Protein 8OKS (pdb70)

Organism: Bdellovibrio bacteriovorus (strain ATCC 15356 / DSM 50701 / NCIMB 9529 / HD100) (NCBI:txid264462)

Radius of gyration: 18.45 Å; Cα contacts (8 Å, |Δi|>4): 871; chains: 3; bounding box: 45×47×46 Å

Sequence (331 aa):
SAPCDSGWTLINKGDPFCAKQQSVTGTNFATSMTQCLNNGGKLCDLQEAVGMCQTGFIPSNTTLWISQLADNSSAHVINCTSGSWSAGFYGFGVTVDGSNPILPYCCKGRRSAPCDSGWTLINKGDPFCAKQQSVTGTNFATSMTQCLNNGGKLCDLQEAVGMCQTGFIPSNTTLWISQLADNSSAHVINCTSGSWSAGFYGFGVTVDGSNPILPYCCKGRRPCDSGWTLINKGDPFCAKQQSVTGTNFATSMTQCLNNGGKLCDLQEAVGMCQTGFIPSNTTLWISQLADNSSAHVINCTSGSWSAGFYGFGVTVDGSNPILPYCCKGRR

Secondary structure (DSSP, 8-state):
---TT-EEE-SSS-EEEEE--SS---HHHHHHHHHHTT-EE--HHHHHHHHHHT-SPSSEEEEEEEESSSSEEEEEEEETTEEEEEEEETT--EETTEEEE-EEEE---/--SS-TT-EEE-SSS-EEEEE--SS---HHHHHHHHHHTT-EE--HHHHHHHHHTTSSPSSEEEEEEEESSSSEEEEEEEETTEEEEEEEETT--EETTEEEE-EEEE---/--SS-TT-EEE-SSS-EEEEE--SS---HHHHHHHHHHTT-EE--HHHHHHHHHHTSS-SSEEEEEEEESSSSEEEEEEEETTEEEEEEEETT--EETTEEEE-EEEEE--

Nearest PDB structures (foldseek):
  8oks-assembly1_A  TM=1.004E+00  e=4.547E-21  Bdellovibrio bacteriovorus HD100
  8q4e-assembly1_A  TM=6.659E-01  e=1.483E-02  Legionella pneumophila 130b
  1z3k-assembly1_A  TM=4.496E-01  e=5.729E-01  Homo sapiens
  6p70-assembly1_D  TM=3.429E-01  e=7.394E+00  Thermus thermophilus
  8oks-assembly1_A  TM=1.005E+00  e=1.358E-21  Bdellovibrio bacteriovorus HD100

Foldseek 3Di:
DFFDDVQWDFQPFDQTWTKHFQDDFFDFQVVLQVSQVVVPFGFAADRVVLSCLQSCVDPAQAKEFHDAAPDPFKGKIWTRHDSDIDIDIDGRGDQADPPHGHTRMTIGGTD/DAFDDPQWDWQPFDQIWTKHFQDPFFDFQVVLQVSLVVVVFGFAADRRVLSCLQRCVAPAFAKEFHDAAPDPFKGKIWTHHPSDIDIDMDGRRDQADVPHGHTRMTIDGTD/DDDPQWDFQPDDQIWTKHQQDPFQDFQVVLQVSLVVVVFGFAADVVVLSCLQRCVDPAQEKEFHDAAPDPFKGKIWTRHPSDIDIDMDGRGDQADVPYGHTRMTIGGDD

Solvent-accessible surface area: 12845 Å² total; per-residue (Å²): 137,75,60,19,89,121,56,27,61,67,4,111,47,3,34,32,13,2,0,53,69,33,29,128,86,16,15,45,0,45,58,0,3,54,57,0,8,91,77,21,0,65,1,0,40,7,4,28,1,0,0,0,7,62,60,52,62,3,78,69,89,11,1,0,0,0,24,19,2,36,62,42,70,13,0,3,3,0,28,2,57,90,47,75,42,62,16,18,109,63,27,46,67,49,54,70,30,72,114,24,55,0,19,0,4,0,2,37,52,116,228,168,66,55,13,51,119,65,26,59,55,2,98,40,6,45,36,15,1,0,39,70,43,31,120,90,20,18,42,0,39,52,0,0,44,63,0,7,91,59,24,0,55,2,0,40,8,2,27,0,0,0,0,6,63,64,50,66,3,81,68,87,7,1,0,0,0,26,19,1,36,59,44,75,12,0,4,4,0,32,2,56,101,46,68,50,63,19,19,98,67,25,45,63,52,49,77,28,66,120,28,57,0,20,0,5,0,2,39,46,115,194,88,21,59,119,60,29,58,58,3,102,37,5,39,42,15,0,0,42,69,54,22,121,91,21,14,43,0,39,53,0,1,43,57,0,6,91,59,23,0,55,0,0,42,6,4,20,0,1,0,0,4,58,61,56,59,4,76,74,81,14,0,0,0,0,24,19,2,36,59,47,75,14,0,3,4,0,36,2,53,98,36,75,40,63,16,16,100,65,30,45,59,50,51,76,29,62,103,13,59,0,20,0,2,0,1,38,38,132,183

B-factor: mean 23.76, std 5.83, range [14.99, 72.55]

Structure (mmCIF, N/CA/C/O backbone):
data_8OKS
#
_entry.id   8OKS
#
_cell.length_a   51.084
_cell.length_b   69.329
_cell.length_c   87.427
_cell.angle_alpha   90.00
_cell.angle_beta   90.00
_cell.angle_gamma   90.00
#
_symmetry.space_group_name_H-M   'P 21 21 21'
#
loop_
_entity.id
_entity.type
_entity.pdbx_description
1 polymer 'Peptidase S74 domain-containing protein'
2 water water
#
loop_
_atom_site.group_PDB
_atom_site.id
_atom_site.type_symbol
_atom_site.label_atom_id
_atom_site.label_alt_id
_atom_site.label_comp_id
_atom_site.label_asym_id
_atom_site.label_entity_id
_atom_site.label_seq_id
_atom_site.pdbx_PDB_ins_code
_atom_site.Cartn_x
_atom_site.Cartn_y
_atom_site.Cartn_z
_atom_site.occupancy
_atom_site.B_iso_or_equiv
_atom_site.auth_seq_id
_atom_site.auth_comp_id
_atom_site.auth_asym_id
_atom_site.auth_atom_id
_atom_site.pdbx_PDB_model_num
ATOM 1 N N . SER A 1 8 ? 11.474 33.206 -2.269 1.00 58.02 517 SER B N 1
ATOM 2 C CA . SER A 1 8 ? 12.874 32.948 -1.955 1.00 57.88 517 SER B CA 1
ATOM 3 C C . SER A 1 8 ? 13.196 31.464 -2.091 1.00 53.08 517 SER B C 1
ATOM 4 O O . SER A 1 8 ? 12.328 30.658 -2.431 1.00 49.38 517 SER B O 1
ATOM 7 N N . ALA A 1 9 ? 14.450 31.108 -1.825 1.00 48.65 518 ALA B N 1
ATOM 8 C CA . ALA A 1 9 ? 14.832 29.706 -1.916 1.00 39.11 518 ALA B CA 1
ATOM 9 C C . ALA A 1 9 ? 14.566 28.996 -0.592 1.00 37.73 518 ALA B C 1
ATOM 10 O O . ALA A 1 9 ? 14.890 29.528 0.474 1.00 39.79 518 ALA B O 1
ATOM 12 N N . PRO A 1 10 ? 13.979 27.797 -0.638 1.00 35.46 519 PRO B N 1
ATOM 13 C CA . PRO A 1 10 ? 13.700 27.080 0.615 1.00 33.03 519 PRO B CA 1
ATOM 14 C C . PRO A 1 10 ? 14.953 26.603 1.327 1.00 31.99 519 PRO B C 1
ATOM 15 O O . PRO A 1 10 ? 14.955 26.521 2.561 1.00 29.93 519 PRO B O 1
ATOM 19 N N . CYS A 1 11 ? 16.017 26.287 0.594 1.00 30.83 520 CYS B N 1
ATOM 20 C CA . CYS A 1 11 ? 17.252 25.794 1.180 1.00 25.74 520 CYS B CA 1
ATOM 21 C C . CYS A 1 11 ? 18.416 26.697 0.801 1.00 26.12 520 CYS B C 1
ATOM 22 O O . CYS A 1 11 ? 18.337 27.492 -0.139 1.00 26.36 520 CYS B O 1
ATOM 25 N N . ASP A 1 12 ? 19.502 26.564 1.553 1.00 27.90 521 ASP B N 1
ATOM 26 C CA . ASP A 1 12 ? 20.727 27.270 1.231 1.00 27.37 521 ASP B CA 1
ATOM 27 C C . ASP A 1 12 ? 21.455 26.565 0.090 1.00 25.27 521 ASP B C 1
ATOM 28 O O . ASP A 1 12 ? 21.147 25.424 -0.268 1.00 24.79 521 ASP B O 1
ATOM 33 N N . SER A 1 13 ? 22.422 27.271 -0.491 1.00 25.09 522 SER B N 1
ATOM 34 C CA . SER A 1 13 ? 23.248 26.705 -1.550 1.00 25.17 522 SER B CA 1
ATOM 35 C C . SER A 1 13 ? 23.891 25.408 -1.083 1.00 25.32 522 SER B C 1
ATOM 36 O O . SER A 1 13 ? 24.594 25.381 -0.068 1.00 25.96 522 SER B O 1
ATOM 39 N N . GLY A 1 14 ? 23.633 24.327 -1.819 1.00 25.75 523 GLY B N 1
ATOM 40 C CA . GLY A 1 14 ? 24.134 23.015 -1.492 1.00 25.22 523 GLY B CA 1
ATOM 41 C C . GLY A 1 14 ? 23.106 22.095 -0.862 1.00 25.01 523 GLY B C 1
ATOM 42 O O . GLY A 1 14 ? 23.232 20.871 -0.978 1.00 22.52 523 GLY B O 1
ATOM 43 N N . TRP A 1 15 ? 22.096 22.653 -0.202 1.00 24.91 524 TRP B N 1
ATOM 44 C CA . TRP A 1 15 ? 21.072 21.856 0.455 1.00 21.13 524 TRP B CA 1
ATOM 45 C C . TRP A 1 15 ? 19.879 21.652 -0.471 1.00 21.54 524 TRP B C 1
ATOM 46 O O . TRP A 1 15 ? 19.524 22.526 -1.266 1.00 22.75 524 TRP B O 1
ATOM 57 N N . THR A 1 16 ? 19.264 20.480 -0.358 1.00 20.44 525 THR B N 1
ATOM 58 C CA . THR A 1 16 ? 18.142 20.081 -1.193 1.00 19.73 525 THR B CA 1
ATOM 59 C C . THR A 1 16 ? 16.875 20.009 -0.352 1.00 21.09 525 THR B C 1
ATOM 60 O O . THR A 1 16 ? 16.899 19.516 0.781 1.00 21.09 525 THR B O 1
ATOM 64 N N . LEU A 1 17 ? 15.777 20.521 -0.906 1.00 22.26 526 LEU B N 1
ATOM 65 C CA . LEU A 1 17 ? 14.478 20.396 -0.259 1.00 21.76 526 LEU B CA 1
ATOM 66 C C . LEU A 1 17 ? 13.968 18.970 -0.415 1.00 21.21 526 LEU B C 1
ATOM 67 O O . LEU A 1 17 ? 13.814 18.473 -1.535 1.00 22.52 526 LEU B O 1
ATOM 72 N N . ILE A 1 18 ? 13.684 18.337 0.723 1.00 21.97 527 ILE B N 1
ATOM 73 C CA . ILE A 1 18 ? 13.126 16.954 0.707 1.00 24.22 527 ILE B CA 1
ATOM 74 C C . ILE A 1 18 ? 11.610 17.066 0.879 1.00 24.24 527 ILE B C 1
ATOM 75 O O . ILE A 1 18 ? 11.182 17.622 1.902 1.00 24.93 527 ILE B O 1
ATOM 80 N N . ASN A 1 19 ? 10.840 16.564 -0.088 1.00 26.46 528 ASN B N 1
ATOM 81 C CA . ASN A 1 19 ? 9.357 16.663 -0.033 1.00 25.24 528 ASN B CA 1
ATOM 82 C C . ASN A 1 19 ? 8.784 15.404 0.626 1.00 26.14 528 ASN B C 1
ATOM 83 O O . ASN A 1 19 ? 8.004 14.701 -0.039 1.00 26.76 528 ASN B O 1
ATOM 88 N N . LYS A 1 20 ? 9.172 15.130 1.874 1.00 24.37 529 LYS B N 1
ATOM 89 C CA . LYS A 1 20 ? 8.643 13.999 2.618 1.00 24.73 529 LYS B CA 1
ATOM 90 C C . LYS A 1 20 ? 8.470 14.437 4.062 1.00 23.49 529 LYS B C 1
ATOM 91 O O . LYS A 1 20 ? 9.350 15.094 4.625 1.00 25.37 529 LYS B O 1
ATOM 97 N N . GLY A 1 21 ? 7.334 14.076 4.651 1.00 23.69 530 GLY B N 1
ATOM 98 C CA . GLY A 1 21 ? 7.019 14.582 5.973 1.00 23.43 530 GLY B CA 1
ATOM 99 C C . GLY A 1 21 ? 6.910 16.091 5.954 1.00 22.54 530 GLY B C 1
ATOM 100 O O . GLY A 1 21 ? 6.424 16.691 4.990 1.00 23.86 530 GLY B O 1
ATOM 101 N N . ASP A 1 22 ? 7.361 16.718 7.030 1.00 23.61 531 ASP B N 1
ATOM 102 C CA . ASP A 1 22 ? 7.503 18.167 7.046 1.00 24.80 531 ASP B CA 1
ATOM 103 C C . ASP A 1 22 ? 8.692 18.536 6.168 1.00 24.19 531 ASP B C 1
ATOM 104 O O . ASP A 1 22 ? 9.837 18.310 6.582 1.00 26.26 531 ASP B O 1
ATOM 109 N N . PRO A 1 23 ? 8.480 19.089 4.970 1.00 24.53 532 PRO B N 1
ATOM 110 C CA . PRO A 1 23 ? 9.583 19.238 4.007 1.00 26.06 532 PRO B CA 1
ATOM 111 C C . PRO A 1 23 ? 10.754 20.008 4.598 1.00 25.23 532 PRO B C 1
ATOM 112 O O . PRO A 1 23 ? 10.579 21.047 5.238 1.00 24.51 532 PRO B O 1
ATOM 116 N N . PHE A 1 24 ? 11.960 19.486 4.375 1.00 24.81 533 PHE B N 1
ATOM 117 C CA . PHE A 1 24 ? 13.123 19.955 5.125 1.00 22.37 533 PHE B CA 1
ATOM 118 C C . PHE A 1 24 ? 14.355 19.951 4.233 1.00 22.08 533 PHE B C 1
ATOM 119 O O . PHE A 1 24 ? 14.410 19.238 3.236 1.00 23.33 533 PHE B O 1
ATOM 127 N N . CYS A 1 25 ? 15.363 20.738 4.600 1.00 23.84 534 CYS B N 1
ATOM 128 C CA . CYS A 1 25 ? 16.567 20.828 3.786 1.00 20.83 534 CYS B CA 1
ATOM 129 C C . CYS A 1 25 ? 17.615 19.835 4.272 1.00 21.12 534 CYS B C 1
ATOM 130 O O . CYS A 1 25 ? 17.799 19.649 5.477 1.00 19.99 534 CYS B O 1
ATOM 133 N N . ALA A 1 26 ? 18.298 19.194 3.323 1.00 20.24 535 ALA B N 1
ATOM 134 C CA . ALA A 1 26 ? 19.247 18.136 3.643 1.00 20.28 535 ALA B CA 1
ATOM 135 C C . ALA A 1 26 ? 20.497 18.283 2.786 1.00 21.45 535 ALA B C 1
ATOM 136 O O . ALA A 1 26 ? 20.487 18.949 1.750 1.00 21.01 535 ALA B O 1
ATOM 138 N N . LYS A 1 27 ? 21.582 17.646 3.228 1.00 22.19 536 LYS B N 1
ATOM 139 C CA . LYS A 1 27 ? 22.842 17.725 2.494 1.00 21.48 536 LYS B CA 1
ATOM 140 C C . LYS A 1 27 ? 23.756 16.574 2.893 1.00 21.48 536 LYS B C 1
ATOM 141 O O . LYS A 1 27 ? 23.994 16.355 4.083 1.00 21.75 536 LYS B O 1
ATOM 147 N N . GLN A 1 28 ? 24.270 15.849 1.899 1.00 23.39 537 GLN B N 1
ATOM 148 C CA . GLN A 1 28 ? 25.317 14.865 2.151 1.00 22.14 537 GLN B CA 1
ATOM 149 C C . GLN A 1 28 ? 26.621 15.590 2.454 1.00 24.50 537 GLN B C 1
ATOM 150 O O . GLN A 1 28 ? 27.111 16.369 1.629 1.00 26.02 537 GLN B O 1
ATOM 156 N N . GLN A 1 29 ? 27.191 15.335 3.631 1.00 25.39 538 GLN B N 1
ATOM 157 C CA . GLN A 1 29 ? 28.348 16.100 4.074 1.00 25.38 538 GLN B CA 1
ATOM 158 C C . GLN A 1 29 ? 29.681 15.514 3.626 1.00 26.82 538 GLN B C 1
ATOM 159 O O . GLN A 1 29 ? 30.670 16.252 3.573 1.00 28.69 538 GLN B O 1
ATOM 165 N N . SER A 1 30 ? 29.743 14.222 3.305 1.00 24.96 539 SER B N 1
ATOM 166 C CA . SER A 1 30 ? 30.983 13.635 2.809 1.00 28.71 539 SER B CA 1
ATOM 167 C C . SER A 1 30 ? 30.674 12.314 2.119 1.00 26.30 539 SER B C 1
ATOM 168 O O . SER A 1 30 ? 29.649 11.678 2.380 1.00 24.73 539 SER B O 1
ATOM 171 N N . VAL A 1 31 ? 31.594 11.903 1.241 1.00 22.30 540 VAL B N 1
ATOM 172 C CA . VAL A 1 31 ? 31.421 10.707 0.424 1.00 23.31 540 VAL B CA 1
ATOM 173 C C . VAL A 1 31 ? 32.141 9.495 0.993 1.00 23.64 540 VAL B C 1
ATOM 174 O O . VAL A 1 31 ? 31.995 8.389 0.453 1.00 24.88 540 VAL B O 1
ATOM 178 N N . THR A 1 32 ? 32.921 9.664 2.056 1.00 23.73 541 THR B N 1
ATOM 179 C CA . THR A 1 32 ? 33.653 8.569 2.668 1.00 24.59 541 THR B CA 1
ATOM 180 C C . THR A 1 32 ? 33.149 8.340 4.087 1.00 24.53 541 THR B C 1
ATOM 181 O O . THR A 1 32 ? 32.556 9.225 4.710 1.00 23.23 541 THR B O 1
ATOM 185 N N . GLY A 1 33 ? 33.390 7.130 4.586 1.00 25.83 542 GLY B N 1
ATOM 186 C CA . GLY A 1 33 ? 32.959 6.750 5.915 1.00 23.07 542 GLY B CA 1
ATOM 187 C C . GLY A 1 33 ? 33.464 7.677 7.000 1.00 22.63 542 GLY B C 1
ATOM 188 O O . GLY A 1 33 ? 34.670 7.905 7.128 1.00 24.46 542 GLY B O 1
ATOM 189 N N . THR A 1 34 ? 32.540 8.226 7.781 1.00 23.10 543 THR B N 1
ATOM 190 C CA . THR A 1 34 ? 32.862 9.142 8.864 1.00 24.31 543 THR B CA 1
ATOM 191 C C . THR A 1 34 ? 32.214 8.643 10.144 1.00 23.95 543 THR B C 1
ATOM 192 O O . THR A 1 34 ? 31.067 8.186 10.129 1.00 23.75 543 THR B O 1
ATOM 196 N N . ASN A 1 35 ? 32.946 8.730 11.251 1.00 24.41 544 ASN B N 1
ATOM 197 C CA . ASN A 1 35 ? 32.410 8.248 12.513 1.00 22.55 544 ASN B CA 1
ATOM 198 C C . ASN A 1 35 ? 31.342 9.215 13.031 1.00 24.54 544 ASN B C 1
ATOM 199 O O . ASN A 1 35 ? 31.092 10.280 12.459 1.00 22.69 544 ASN B O 1
ATOM 204 N N . PHE A 1 36 ? 30.709 8.830 14.141 1.00 22.53 545 PHE B N 1
ATOM 205 C CA . PHE A 1 36 ? 29.555 9.569 14.646 1.00 23.65 545 PHE B CA 1
ATOM 206 C C . PHE A 1 36 ? 29.941 10.976 15.093 1.00 25.02 545 PHE B C 1
ATOM 207 O O . PHE A 1 36 ? 29.273 11.956 14.739 1.00 25.99 545 PHE B O 1
ATOM 215 N N . ALA A 1 37 ? 31.020 11.096 15.871 1.00 24.59 546 ALA B N 1
ATOM 216 C CA . ALA A 1 37 ? 31.385 12.392 16.437 1.00 22.92 546 ALA B CA 1
ATOM 217 C C . ALA A 1 37 ? 31.836 13.368 15.357 1.00 23.22 546 ALA B C 1
ATOM 218 O O . ALA A 1 37 ? 31.435 14.538 15.366 1.00 22.79 546 ALA B O 1
ATOM 220 N N . THR A 1 38 ? 32.670 12.911 14.419 1.00 22.32 547 THR B N 1
ATOM 221 C CA . THR A 1 38 ? 33.099 13.783 13.329 1.00 24.59 547 THR B CA 1
ATOM 222 C C . THR A 1 38 ? 31.927 14.156 12.428 1.00 24.61 547 THR B C 1
ATOM 223 O O . THR A 1 38 ? 31.857 15.284 11.928 1.00 23.73 547 THR B O 1
ATOM 227 N N . SER A 1 39 ? 30.990 13.228 12.219 1.00 25.88 548 SER B N 1
ATOM 228 C CA . SER A 1 39 ? 29.793 13.544 11.445 1.00 24.86 548 SER B CA 1
ATOM 229 C C . SER A 1 39 ? 29.005 14.664 12.114 1.00 21.54 548 SER B C 1
ATOM 230 O O . SER A 1 39 ? 28.636 15.661 11.472 1.00 21.64 548 SER B O 1
ATOM 233 N N . MET A 1 40 ? 28.746 14.511 13.419 1.00 20.20 549 MET B N 1
ATOM 234 C CA . MET A 1 40 ? 28.006 15.524 14.162 1.00 21.47 549 MET B CA 1
ATOM 235 C C . MET A 1 40 ? 28.732 16.862 14.150 1.00 23.36 549 MET B C 1
ATOM 236 O O . MET A 1 40 ? 28.101 17.915 14.010 1.00 22.59 549 MET B O 1
ATOM 241 N N . THR A 1 41 ? 30.060 16.843 14.287 1.00 23.67 550 THR B N 1
ATOM 242 C CA . THR A 1 41 ? 30.820 18.089 14.307 1.00 21.81 550 THR B CA 1
ATOM 243 C C . THR A 1 41 ? 30.793 18.780 12.948 1.00 25.10 550 THR B C 1
ATOM 244 O O . THR A 1 41 ? 30.654 20.006 12.875 1.00 25.94 550 THR B O 1
ATOM 248 N N . GLN A 1 42 ? 30.916 18.013 11.861 1.00 22.09 551 GLN B N 1
ATOM 249 C CA . GLN A 1 42 ? 30.822 18.599 10.526 1.00 22.64 551 GLN B CA 1
ATOM 250 C C . GLN A 1 42 ? 29.465 19.256 10.320 1.00 23.79 551 GLN B C 1
ATOM 251 O O . GLN A 1 42 ? 29.374 20.412 9.879 1.00 25.21 551 GLN B O 1
ATOM 257 N N . CYS A 1 43 ? 28.395 18.532 10.659 1.00 22.91 552 CYS B N 1
ATOM 258 C CA . CYS A 1 43 ? 27.052 19.081 10.510 1.00 23.16 552 CYS B CA 1
ATOM 259 C C . CYS A 1 43 ? 26.878 20.348 11.340 1.00 24.09 552 CYS B C 1
ATOM 260 O O . CYS A 1 43 ? 26.380 21.364 10.844 1.00 24.86 552 CYS B O 1
ATOM 263 N N . LEU A 1 44 ? 27.284 20.303 12.612 1.00 22.91 553 LEU B N 1
ATOM 264 C CA . LEU A 1 44 ? 27.147 21.457 13.492 1.00 26.01 553 LEU B CA 1
ATOM 265 C C . LEU A 1 44 ? 27.947 22.646 12.979 1.00 27.98 553 LEU B C 1
ATOM 266 O O . LEU A 1 44 ? 27.519 23.795 13.126 1.00 27.80 553 LEU B O 1
ATOM 271 N N . ASN A 1 45 ? 29.112 22.396 12.381 1.00 27.37 554 ASN B N 1
ATOM 272 C CA . ASN A 1 45 ? 29.941 23.481 11.873 1.00 28.30 554 ASN B CA 1
ATOM 273 C C . ASN A 1 45 ? 29.507 23.972 10.501 1.00 28.36 554 ASN B C 1
ATOM 274 O O . ASN A 1 45 ? 30.046 24.979 10.028 1.00 32.92 554 ASN B O 1
ATOM 279 N N . ASN A 1 46 ? 28.570 23.285 9.845 1.00 28.64 555 ASN B N 1
ATOM 280 C CA . ASN A 1 46 ? 28.055 23.744 8.559 1.00 27.20 555 ASN B CA 1
ATOM 281 C C . ASN A 1 46 ? 26.563 24.075 8.614 1.00 25.58 555 ASN B C 1
ATOM 282 O O . ASN A 1 46 ? 25.853 23.944 7.615 1.00 24.47 555 ASN B O 1
ATOM 287 N N . GLY A 1 47 ? 26.080 24.518 9.773 1.00 27.76 556 GLY B N 1
ATOM 288 C CA . GLY A 1 47 ? 24.738 25.061 9.874 1.00 24.57 556 GLY B CA 1
ATOM 289 C C . GLY A 1 47 ? 23.621 24.051 9.990 1.00 26.38 556 GLY B C 1
ATOM 290 O O . GLY A 1 47 ? 22.478 24.369 9.648 1.00 28.22 556 GLY B O 1
ATOM 291 N N . GLY A 1 48 ? 23.907 22.845 10.468 1.00 25.93 557 GLY B N 1
ATOM 292 C CA . GLY A 1 48 ? 22.873 21.839 10.599 1.00 23.80 557 GLY B CA 1
ATOM 293 C C . GLY A 1 48 ? 23.184 20.783 11.637 1.00 23.16 557 GLY B C 1
ATOM 294 O O . GLY A 1 48 ? 24.130 20.920 12.416 1.00 23.57 557 GLY B O 1
ATOM 295 N N . LYS A 1 49 ? 22.390 19.718 11.658 1.00 24.15 558 LYS B N 1
ATOM 296 C CA . LYS A 1 49 ? 22.589 18.625 12.594 1.00 21.42 558 LYS B CA 1
ATOM 297 C C . LYS A 1 49 ? 22.371 17.313 11.861 1.00 18.25 558 LYS B C 1
ATOM 298 O O . LYS A 1 49 ? 21.792 17.278 10.772 1.00 21.27 558 LYS B O 1
ATOM 304 N N . LEU A 1 50 ? 22.856 16.230 12.466 1.00 20.55 559 LEU B N 1
ATOM 305 C CA . LEU A 1 50 ? 22.628 14.904 11.911 1.00 19.10 559 LEU B CA 1
ATOM 306 C C . LEU A 1 50 ? 21.134 14.651 11.780 1.00 20.75 559 LEU B C 1
ATOM 307 O O . LEU A 1 50 ? 20.364 14.922 12.706 1.00 22.67 559 LEU B O 1
ATOM 312 N N . CYS A 1 51 ? 20.724 14.150 10.619 1.00 19.78 560 CYS B N 1
ATOM 313 C CA . CYS A 1 51 ? 19.313 13.883 10.392 1.00 19.85 560 CYS B CA 1
ATOM 314 C C . CYS A 1 51 ? 18.805 12.842 11.384 1.00 19.19 560 CYS B C 1
ATOM 315 O O . CYS A 1 51 ? 19.567 12.038 11.928 1.00 18.48 560 CYS B O 1
ATOM 318 N N . ASP A 1 52 ? 17.503 12.878 11.638 1.00 19.31 561 ASP B N 1
ATOM 319 C CA . ASP A 1 52 ? 16.889 11.920 12.539 1.00 19.40 561 ASP B CA 1
ATOM 320 C C . ASP A 1 52 ? 16.332 10.743 11.741 1.00 18.85 561 ASP B C 1
ATOM 321 O O . ASP A 1 52 ? 16.521 10.634 10.527 1.00 21.29 561 ASP B O 1
ATOM 326 N N . LEU A 1 53 ? 15.628 9.853 12.444 1.00 17.13 562 LEU B N 1
ATOM 327 C CA . LEU A 1 53 ? 15.138 8.625 11.827 1.00 16.95 562 LEU B CA 1
ATOM 328 C C . LEU A 1 53 ? 14.176 8.922 10.682 1.00 16.83 562 LEU B C 1
ATOM 329 O O . LEU A 1 53 ? 14.355 8.433 9.559 1.00 17.67 562 LEU B O 1
ATOM 334 N N . GLN A 1 54 ? 13.150 9.732 10.949 1.00 15.38 563 GLN B N 1
ATOM 335 C CA . GLN A 1 54 ? 12.135 9.990 9.934 1.00 18.15 563 GLN B CA 1
ATOM 336 C C . GLN A 1 54 ? 12.683 10.821 8.781 1.00 17.95 563 GLN B C 1
ATOM 337 O O . GLN A 1 54 ? 12.240 10.655 7.640 1.00 15.43 563 GLN B O 1
ATOM 343 N N . GLU A 1 55 ? 13.652 11.699 9.045 1.00 16.87 564 GLU B N 1
ATOM 344 C CA . GLU A 1 55 ? 14.271 12.439 7.950 1.00 18.56 564 GLU B CA 1
ATOM 345 C C . GLU A 1 55 ? 15.037 11.503 7.022 1.00 19.48 564 GLU B C 1
ATOM 346 O O . GLU A 1 55 ? 14.962 11.643 5.795 1.00 19.38 564 GLU B O 1
ATOM 352 N N . ALA A 1 56 ? 15.753 10.523 7.584 1.00 16.11 565 ALA B N 1
ATOM 353 C CA . ALA A 1 56 ? 16.434 9.534 6.754 1.00 17.52 565 ALA B CA 1
ATOM 354 C C . ALA A 1 56 ? 15.438 8.683 5.975 1.00 18.95 565 ALA B C 1
ATOM 355 O O . ALA A 1 56 ? 15.644 8.405 4.785 1.00 21.09 565 ALA B O 1
ATOM 357 N N . VAL A 1 57 ? 14.353 8.261 6.630 1.00 17.91 566 VAL B N 1
ATOM 358 C CA . VAL A 1 57 ? 13.338 7.460 5.951 1.00 18.07 566 VAL B CA 1
ATOM 359 C C . VAL A 1 57 ? 12.734 8.238 4.787 1.00 19.11 566 VAL B C 1
ATOM 360 O O . VAL A 1 57 ? 12.532 7.695 3.693 1.00 18.59 566 VAL B O 1
ATOM 364 N N . GLY A 1 58 ? 12.453 9.526 4.998 1.00 18.11 567 GLY B N 1
ATOM 365 C CA . GLY A 1 58 ? 11.925 10.344 3.919 1.00 19.82 567 GLY B CA 1
ATOM 366 C C . GLY A 1 58 ? 12.917 10.526 2.788 1.00 20.27 567 GLY B C 1
ATOM 367 O O . GLY A 1 58 ? 12.569 10.390 1.612 1.00 18.52 567 GLY B O 1
ATOM 368 N N . MET A 1 59 ? 14.175 10.828 3.129 1.00 18.20 568 MET B N 1
ATOM 369 C CA . MET A 1 59 ? 15.207 10.991 2.107 1.00 20.74 568 MET B CA 1
ATOM 370 C C . MET A 1 59 ? 15.387 9.726 1.278 1.00 21.73 568 MET B C 1
ATOM 371 O O . MET A 1 59 ? 15.733 9.806 0.093 1.00 25.18 568 MET B O 1
ATOM 376 N N . CYS A 1 60 ? 15.182 8.553 1.890 1.00 19.92 569 CYS B N 1
ATOM 377 C CA . CYS A 1 60 ? 15.248 7.300 1.141 1.00 21.15 569 CYS B CA 1
ATOM 378 C C . CYS A 1 60 ? 14.014 7.110 0.265 1.00 20.36 569 CYS B C 1
ATOM 379 O O . CYS A 1 60 ? 14.115 6.649 -0.880 1.00 21.45 569 CYS B O 1
ATOM 382 N N . GLN A 1 61 ? 12.834 7.433 0.799 1.00 21.14 570 GLN B N 1
ATOM 383 C CA . GLN A 1 61 ? 11.600 7.207 0.054 1.00 22.21 570 GLN B CA 1
ATOM 384 C C . GLN A 1 61 ? 11.468 8.161 -1.124 1.00 21.77 570 GLN B C 1
ATOM 385 O O . GLN A 1 61 ? 10.850 7.808 -2.134 1.00 22.88 570 GLN B O 1
ATOM 391 N N . THR A 1 62 ? 12.039 9.362 -1.022 1.00 22.28 571 THR B N 1
ATOM 392 C CA . THR A 1 62 ? 12.022 10.304 -2.134 1.00 21.44 571 THR B CA 1
ATOM 393 C C . THR A 1 62 ? 13.114 10.030 -3.157 1.00 22.34 571 THR B C 1
ATOM 394 O O . THR A 1 62 ? 13.103 10.647 -4.227 1.00 21.17 571 THR B O 1
ATOM 398 N N . GLY A 1 63 ? 14.049 9.132 -2.860 1.00 23.36 572 GLY B N 1
ATOM 399 C CA . GLY A 1 63 ? 15.155 8.863 -3.750 1.00 20.06 572 GLY B CA 1
ATOM 400 C C . GLY A 1 63 ? 16.362 9.753 -3.557 1.00 23.77 572 GLY B C 1
ATOM 401 O O . GLY A 1 63 ? 17.355 9.582 -4.277 1.00 28.41 572 GLY B O 1
ATOM 402 N N . PHE A 1 64 ? 16.308 10.705 -2.622 1.00 22.90 573 PHE B N 1
ATOM 403 C CA . PHE A 1 64 ? 17.479 11.524 -2.328 1.00 22.64 573 PHE B CA 1
ATOM 404 C C . PHE A 1 64 ? 18.650 10.652 -1.896 1.00 24.27 573 PHE B C 1
ATOM 405 O O . PHE A 1 64 ? 19.760 10.768 -2.429 1.00 26.86 573 PHE B O 1
ATOM 413 N N . ILE A 1 65 ? 18.417 9.768 -0.932 1.00 22.87 574 ILE B N 1
ATOM 414 C CA . ILE A 1 65 ? 19.388 8.742 -0.570 1.00 24.22 574 ILE B CA 1
ATOM 415 C C . ILE A 1 65 ? 19.406 7.704 -1.684 1.00 25.72 574 ILE B C 1
ATOM 416 O O . ILE A 1 65 ? 18.352 7.144 -2.019 1.00 24.59 574 ILE B O 1
ATOM 421 N N . PRO A 1 66 ? 20.555 7.417 -2.288 1.00 27.98 575 PRO B N 1
ATOM 422 C CA . PRO A 1 66 ? 20.614 6.330 -3.269 1.00 29.01 575 PRO B CA 1
ATOM 423 C C . PRO A 1 66 ? 20.394 4.986 -2.593 1.00 28.43 575 PRO B C 1
ATOM 424 O O . PRO A 1 66 ? 20.553 4.834 -1.380 1.00 28.32 575 PRO B O 1
ATOM 428 N N . SER A 1 67 ? 20.011 4.002 -3.401 1.00 27.17 576 SER B N 1
ATOM 429 C CA . SER A 1 67 ? 19.792 2.665 -2.872 1.00 29.27 576 SER B CA 1
ATOM 430 C C . SER A 1 67 ? 21.108 2.068 -2.386 1.00 29.52 576 SER B C 1
ATOM 431 O O . SER A 1 67 ? 22.177 2.324 -2.947 1.00 27.50 576 SER B O 1
ATOM 434 N N . ASN A 1 68 ? 21.015 1.270 -1.320 1.00 28.98 577 ASN B N 1
ATOM 435 C CA . ASN A 1 68 ? 22.173 0.662 -0.663 1.00 28.99 577 ASN B CA 1
ATOM 436 C C . ASN A 1 68 ? 23.106 1.737 -0.099 1.00 27.74 577 ASN B C 1
ATOM 437 O O . ASN A 1 68 ? 24.273 1.852 -0.477 1.00 26.82 577 ASN B O 1
ATOM 442 N N . THR A 1 69 ? 22.565 2.529 0.827 1.00 28.41 578 THR B N 1
ATOM 443 C CA . THR A 1 69 ? 23.328 3.582 1.488 1.00 25.19 578 THR B CA 1
ATOM 444 C C . THR A 1 69 ? 23.068 3.536 2.986 1.00 24.45 578 THR B C 1
ATOM 445 O O . THR A 1 69 ? 21.912 3.537 3.417 1.00 26.01 578 THR B O 1
ATOM 449 N N . THR A 1 70 ? 24.137 3.501 3.775 1.00 25.23 579 THR B N 1
ATOM 450 C CA . THR A 1 70 ? 24.045 3.522 5.229 1.00 23.75 579 THR B CA 1
ATOM 451 C C . THR A 1 70 ? 24.474 4.891 5.737 1.00 23.98 579 THR B C 1
ATOM 452 O O . THR A 1 70 ? 25.483 5.437 5.279 1.00 24.07 579 THR B O 1
ATOM 456 N N . LEU A 1 71 ? 23.711 5.444 6.679 1.00 22.69 580 LEU B N 1
ATOM 457 C CA . LEU A 1 71 ? 24.031 6.757 7.220 1.00 20.53 580 LEU B CA 1
ATOM 458 C C . LEU A 1 71 ? 23.687 6.818 8.701 1.00 21.10 580 LEU B C 1
ATOM 459 O O . LEU A 1 71 ? 22.758 6.155 9.172 1.00 21.24 580 LEU B O 1
ATOM 464 N N . TRP A 1 72 ? 24.455 7.628 9.430 1.00 21.86 581 TRP B N 1
ATOM 465 C CA . TRP A 1 72 ? 24.155 7.903 10.827 1.00 20.65 581 TRP B CA 1
ATOM 466 C C . TRP A 1 72 ? 22.803 8.595 10.954 1.00 21.84 581 TRP B C 1
ATOM 467 O O . TRP A 1 72 ? 22.339 9.275 10.035 1.00 21.49 581 TRP B O 1
ATOM 478 N N . ILE A 1 73 ? 22.171 8.421 12.112 1.00 20.31 582 ILE B N 1
ATOM 479 C CA . ILE A 1 73 ? 21.048 9.268 12.496 1.00 18.81 582 ILE B CA 1
ATOM 480 C C . ILE A 1 73 ? 21.359 9.858 13.864 1.00 20.39 582 ILE B C 1
ATOM 481 O O . ILE A 1 73 ? 22.386 9.536 14.473 1.00 18.02 582 ILE B O 1
ATOM 486 N N . SER A 1 74 ? 20.479 10.729 14.356 1.00 20.41 583 SER B N 1
ATOM 487 C CA . SER A 1 74 ? 20.760 11.487 15.567 1.00 20.06 583 SER B CA 1
ATOM 488 C C . SER A 1 74 ? 20.481 10.714 16.850 1.00 19.84 583 SER B C 1
ATOM 489 O O . SER A 1 74 ? 20.849 11.193 17.928 1.00 22.09 583 SER B O 1
ATOM 492 N N . GLN A 1 75 ? 19.848 9.548 16.774 1.00 17.50 584 GLN B N 1
ATOM 493 C CA . GLN A 1 75 ? 19.487 8.823 17.983 1.00 18.72 584 GLN B CA 1
ATOM 494 C C . GLN A 1 75 ? 20.649 7.978 18.485 1.00 19.65 584 GLN B C 1
ATOM 495 O O . GLN A 1 75 ? 21.427 7.428 17.700 1.00 18.65 584 GLN B O 1
ATOM 501 N N . LEU A 1 76 ? 20.701 7.795 19.804 1.00 19.93 585 LEU B N 1
ATOM 502 C CA . LEU A 1 76 ? 21.724 6.908 20.408 1.00 18.49 585 LEU B CA 1
ATOM 503 C C . LEU A 1 76 ? 21.133 5.507 20.583 1.00 19.29 585 LEU B C 1
ATOM 504 O O . LEU A 1 76 ? 19.911 5.412 20.793 1.00 18.33 585 LEU B O 1
ATOM 509 N N . ALA A 1 77 ? 21.949 4.457 20.494 1.00 20.54 586 ALA B N 1
ATOM 510 C CA . ALA A 1 77 ? 21.475 3.085 20.780 1.00 19.59 586 ALA B CA 1
ATOM 511 C C . ALA A 1 77 ? 21.867 2.793 22.223 1.00 19.29 586 ALA B C 1
ATOM 512 O O . ALA A 1 77 ? 21.192 1.978 22.852 1.00 20.16 586 ALA B O 1
ATOM 514 N N . ASP A 1 78 ? 22.919 3.461 22.697 1.00 22.24 587 ASP B N 1
ATOM 515 C CA . ASP A 1 78 ? 23.337 3.369 24.120 1.00 23.25 587 ASP B CA 1
ATOM 516 C C . ASP A 1 78 ? 24.322 4.521 24.342 1.00 22.89 587 ASP B C 1
ATOM 517 O O . ASP A 1 78 ? 24.425 5.382 23.454 1.00 23.46 587 ASP B O 1
ATOM 522 N N . ASN A 1 79 ? 25.012 4.532 25.477 1.00 23.94 588 ASN B N 1
ATOM 523 C CA . ASN A 1 79 ? 25.938 5.641 25.808 1.00 25.38 588 ASN B CA 1
ATOM 524 C C . ASN A 1 79 ? 27.127 5.653 24.842 1.00 25.90 588 ASN B C 1
ATOM 525 O O . ASN A 1 79 ? 27.699 6.723 24.672 1.00 27.22 588 ASN B O 1
ATOM 530 N N . SER A 1 80 ? 27.450 4.514 24.227 1.00 24.90 589 SER B N 1
ATOM 531 C CA . SER A 1 80 ? 28.658 4.421 23.365 1.00 24.86 589 SER B CA 1
ATOM 532 C C . SER A 1 80 ? 28.287 4.208 21.892 1.00 23.58 589 SER B C 1
ATOM 533 O O . SER A 1 80 ? 29.170 4.405 21.043 1.00 23.35 589 SER B O 1
ATOM 536 N N . SER A 1 81 ? 27.051 3.795 21.602 1.00 23.09 590 SER B N 1
ATOM 537 C CA . SER A 1 81 ? 26.686 3.536 20.220 1.00 21.63 590 SER B CA 1
ATOM 538 C C . SER A 1 81 ? 25.618 4.514 19.751 1.00 20.99 590 SER B C 1
ATOM 539 O O . SER A 1 81 ? 24.914 5.142 20.546 1.00 22.02 590 SER B O 1
ATOM 542 N N . ALA A 1 82 ? 25.519 4.637 18.432 1.00 20.83 591 ALA B N 1
ATOM 543 C CA . ALA A 1 82 ? 24.460 5.386 17.782 1.00 18.89 591 ALA B CA 1
ATOM 544 C C . ALA A 1 82 ? 23.832 4.517 16.703 1.00 19.68 591 ALA B C 1
ATOM 545 O O . ALA A 1 82 ? 24.456 3.588 16.177 1.00 21.07 591 ALA B O 1
ATOM 547 N N . HIS A 1 83 ? 22.582 4.830 16.384 1.00 16.68 592 HIS B N 1
ATOM 548 C CA . HIS A 1 83 ? 21.854 4.092 15.366 1.00 18.31 592 HIS B CA 1
ATOM 549 C C . HIS A 1 83 ? 22.243 4.567 13.971 1.00 17.87 592 HIS B C 1
ATOM 550 O O . HIS A 1 83 ? 22.592 5.731 13.756 1.00 19.35 592 HIS B O 1
ATOM 557 N N . VAL A 1 84 ? 22.187 3.638 13.023 1.00 15.84 593 VAL B N 1
ATOM 558 C CA . VAL A 1 84 ? 22.351 3.920 11.606 1.00 19.05 593 VAL B CA 1
ATOM 559 C C . VAL A 1 84 ? 21.114 3.415 10.881 1.00 19.61 593 VAL B C 1
ATOM 560 O O . VAL A 1 84 ? 20.433 2.486 11.326 1.00 18.52 593 VAL B O 1
ATOM 564 N N . ILE A 1 85 ? 20.837 4.034 9.740 1.00 18.51 594 ILE B N 1
ATOM 565 C CA . ILE A 1 85 ? 19.769 3.603 8.852 1.00 20.74 594 ILE B CA 1
ATOM 566 C C . ILE A 1 85 ? 20.394 3.213 7.523 1.00 21.25 594 ILE B C 1
ATOM 567 O O . ILE A 1 85 ? 21.167 3.988 6.944 1.00 25.19 594 ILE B O 1
ATOM 572 N N . ASN A 1 86 ? 20.086 2.005 7.061 1.00 21.57 595 ASN B N 1
ATOM 573 C CA . ASN A 1 86 ? 20.427 1.579 5.713 1.00 22.60 595 ASN B CA 1
ATOM 574 C C . ASN A 1 86 ? 19.189 1.678 4.835 1.00 21.61 595 ASN B C 1
ATOM 575 O O . ASN A 1 86 ? 18.109 1.207 5.211 1.00 22.67 595 ASN B O 1
ATOM 580 N N . CYS A 1 87 ? 19.361 2.290 3.672 1.00 23.65 596 CYS B N 1
ATOM 581 C CA . CYS A 1 87 ? 18.321 2.467 2.669 1.00 25.55 596 CYS B CA 1
ATOM 582 C C . CYS A 1 87 ? 18.677 1.613 1.459 1.00 27.75 596 CYS B C 1
ATOM 583 O O . CYS A 1 87 ? 19.706 1.841 0.812 1.00 25.16 596 CYS B O 1
ATOM 586 N N . THR A 1 88 ? 17.835 0.627 1.157 1.00 29.08 597 THR B N 1
ATOM 587 C CA . THR A 1 88 ? 17.980 -0.135 -0.075 1.00 31.41 597 THR B CA 1
ATOM 588 C C . THR A 1 88 ? 16.598 -0.323 -0.676 1.00 31.89 597 THR B C 1
ATOM 589 O O . THR A 1 88 ? 15.614 -0.480 0.055 1.00 32.07 597 THR B O 1
ATOM 593 N N . SER A 1 89 ? 16.537 -0.306 -2.007 1.00 32.42 598 SER B N 1
ATOM 594 C CA . SER A 1 89 ? 15.273 -0.133 -2.709 1.00 34.20 598 SER B CA 1
ATOM 595 C C . SER A 1 89 ? 14.558 1.068 -2.110 1.00 34.69 598 SER B C 1
ATOM 596 O O . SER A 1 89 ? 15.174 2.114 -1.878 1.00 37.41 598 SER B O 1
ATOM 599 N N . GLY A 1 90 ? 13.270 0.922 -1.827 1.00 36.80 599 GLY B N 1
ATOM 600 C CA . GLY A 1 90 ? 12.517 1.949 -1.142 1.00 38.59 599 GLY B CA 1
ATOM 601 C C . GLY A 1 90 ? 12.446 1.794 0.360 1.00 36.54 599 GLY B C 1
ATOM 602 O O . GLY A 1 90 ? 11.748 2.580 1.012 1.00 39.26 599 GLY B O 1
ATOM 603 N N . SER A 1 91 ? 13.159 0.830 0.939 1.00 35.32 600 SER B N 1
ATOM 604 C CA . SER A 1 91 ? 12.931 0.421 2.315 1.00 28.94 600 SER B CA 1
ATOM 605 C C . SER A 1 91 ? 14.175 0.626 3.171 1.00 27.76 600 SER B C 1
ATOM 606 O O . SER A 1 91 ? 15.309 0.683 2.678 1.00 29.78 600 SER B O 1
ATOM 609 N N . TRP A 1 92 ? 13.941 0.737 4.477 1.00 22.89 601 TRP B N 1
ATOM 610 C CA . TRP A 1 92 ? 14.973 1.086 5.439 1.00 20.98 601 TRP B CA 1
ATOM 611 C C . TRP A 1 92 ? 15.089 0.018 6.518 1.00 21.09 601 TRP B C 1
ATOM 612 O O . TRP A 1 92 ? 14.124 -0.683 6.835 1.00 18.90 601 TRP B O 1
ATOM 623 N N . SER A 1 93 ? 16.292 -0.096 7.074 1.00 21.38 602 SER B N 1
ATOM 624 C CA . SER A 1 93 ? 16.560 -0.985 8.193 1.00 18.84 602 SER B CA 1
ATOM 625 C C . SER A 1 93 ? 17.468 -0.265 9.179 1.00 19.41 602 SER B C 1
ATOM 626 O O . SER A 1 93 ? 18.213 0.645 8.807 1.00 19.11 602 SER B O 1
ATOM 629 N N . ALA A 1 94 ? 17.396 -0.675 10.441 1.00 19.04 603 ALA B N 1
ATOM 630 C CA . ALA A 1 94 ? 18.077 0.015 11.528 1.00 17.48 603 ALA B CA 1
ATOM 631 C C . ALA A 1 94 ? 19.184 -0.859 12.099 1.00 19.28 603 ALA B C 1
ATOM 632 O O . ALA A 1 94 ? 18.971 -2.045 12.368 1.00 21.89 603 ALA B O 1
ATOM 634 N N . GLY A 1 95 ? 20.365 -0.266 12.278 1.00 16.25 604 GLY B N 1
ATOM 635 C CA . GLY A 1 95 ? 21.453 -0.907 12.986 1.00 17.28 604 GLY B CA 1
ATOM 636 C C . GLY A 1 95 ? 22.000 0.023 14.054 1.00 19.64 604 GLY B C 1
ATOM 637 O O . GLY A 1 95 ? 21.525 1.145 14.222 1.00 20.64 604 GLY B O 1
ATOM 638 N N . PHE A 1 96 ? 23.017 -0.462 14.763 1.00 18.73 605 PHE B N 1
ATOM 639 C CA . PHE A 1 96 ? 23.701 0.381 15.732 1.00 19.14 605 PHE B CA 1
ATOM 640 C C . PHE A 1 96 ? 25.187 0.056 15.743 1.00 20.67 605 PHE B C 1
ATOM 641 O O . PHE A 1 96 ? 25.593 -1.096 15.566 1.00 19.14 605 PHE B O 1
ATOM 649 N N . TYR A 1 97 ? 25.994 1.097 15.942 1.00 20.70 606 TYR B N 1
ATOM 650 C CA . TYR A 1 97 ? 27.443 0.973 15.886 1.00 19.21 606 TYR B CA 1
ATOM 651 C C . TYR A 1 97 ? 28.072 1.939 16.877 1.00 21.04 606 TYR B C 1
ATOM 652 O O . TYR A 1 97 ? 27.524 3.009 17.153 1.00 20.96 606 TYR B O 1
ATOM 661 N N . GLY A 1 98 ? 29.237 1.555 17.397 1.00 19.59 607 GLY B N 1
ATOM 662 C CA . GLY A 1 98 ? 29.982 2.440 18.270 1.00 17.78 607 GLY B CA 1
ATOM 663 C C . GLY A 1 98 ? 30.362 3.736 17.580 1.00 22.56 607 GLY B C 1
ATOM 664 O O . GLY A 1 98 ? 30.400 3.838 16.351 1.00 21.49 607 GLY B O 1
ATOM 665 N N . PHE A 1 99 ? 30.657 4.747 18.403 1.00 21.73 608 PHE B N 1
ATOM 666 C CA . PHE A 1 99 ? 30.889 6.090 17.880 1.00 19.86 608 PHE B CA 1
ATOM 667 C C . PHE A 1 99 ? 32.047 6.130 16.892 1.00 21.61 608 PHE B C 1
ATOM 668 O O . PHE A 1 99 ? 32.047 6.959 15.977 1.00 25.19 608 PHE B O 1
ATOM 676 N N . GLY A 1 100 ? 33.031 5.251 17.052 1.00 19.92 609 GLY B N 1
ATOM 677 C CA . GLY A 1 100 ? 34.206 5.239 16.208 1.00 19.73 609 GLY B CA 1
ATOM 678 C C . GLY A 1 100 ? 34.122 4.370 14.973 1.00 21.54 609 GLY B C 1
ATOM 679 O O . GLY A 1 100 ? 35.123 4.232 14.262 1.00 22.85 609 GLY B O 1
ATOM 680 N N . VAL A 1 101 ? 32.964 3.783 14.689 1.00 19.08 610 VAL B N 1
ATOM 681 C CA . VAL A 1 101 ? 32.815 2.903 13.537 1.00 21.16 610 VAL B CA 1
ATOM 682 C C . VAL A 1 101 ? 32.619 3.742 12.282 1.00 21.15 610 VAL B C 1
ATOM 683 O O . VAL A 1 101 ? 31.963 4.791 12.307 1.00 24.28 610 VAL B O 1
ATOM 687 N N . THR A 1 102 ? 33.203 3.280 11.179 1.00 23.21 611 THR B N 1
ATOM 688 C CA . THR A 1 102 ? 33.204 3.989 9.909 1.00 24.23 611 THR B CA 1
ATOM 689 C C . THR A 1 102 ? 32.479 3.241 8.795 1.00 24.27 611 THR B C 1
ATOM 690 O O . THR A 1 102 ? 31.910 3.882 7.907 1.00 23.23 611 THR B O 1
ATOM 694 N N . VAL A 1 103 ? 32.436 1.911 8.846 1.00 23.89 612 VAL B N 1
ATOM 695 C CA . VAL A 1 103 ? 31.829 1.090 7.805 1.00 24.28 612 VAL B CA 1
ATOM 696 C C . VAL A 1 103 ? 30.723 0.239 8.417 1.00 26.10 612 VAL B C 1
ATOM 697 O O . VAL A 1 103 ? 30.851 -0.243 9.548 1.00 26.22 612 VAL B O 1
ATOM 701 N N . ASP A 1 104 ? 29.633 0.063 7.670 1.00 27.37 613 ASP B N 1
ATOM 702 C CA . ASP A 1 104 ? 28.544 -0.845 8.030 1.00 24.53 613 ASP B CA 1
ATOM 703 C C . ASP A 1 104 ? 28.583 -2.008 7.044 1.00 26.45 613 ASP B C 1
ATOM 704 O O . ASP A 1 104 ? 28.144 -1.875 5.898 1.00 25.10 613 ASP B O 1
ATOM 709 N N . GLY A 1 105 ? 29.108 -3.147 7.492 1.00 28.87 614 GLY B N 1
ATOM 710 C CA . GLY A 1 105 ? 29.333 -4.272 6.606 1.00 28.46 614 GLY B CA 1
ATOM 711 C C . GLY A 1 105 ? 30.339 -3.924 5.530 1.00 29.24 614 GLY B C 1
ATOM 712 O O . GLY A 1 105 ? 31.530 -3.766 5.811 1.00 34.34 614 GLY B O 1
ATOM 713 N N . SER A 1 106 ? 29.871 -3.799 4.290 1.00 32.96 615 SER B N 1
ATOM 714 C CA . SER A 1 106 ? 30.673 -3.253 3.204 1.00 34.01 615 SER B CA 1
ATOM 715 C C . SER A 1 106 ? 30.200 -1.864 2.795 1.00 36.37 615 SER B C 1
ATOM 716 O O . SER A 1 106 ? 30.646 -1.342 1.767 1.00 40.80 615 SER B O 1
ATOM 719 N N . ASN A 1 107 ? 29.309 -1.254 3.579 1.00 32.69 616 ASN B N 1
ATOM 720 C CA . ASN A 1 107 ? 28.769 0.061 3.272 1.00 28.67 616 ASN B CA 1
ATOM 721 C C . ASN A 1 107 ? 29.463 1.105 4.129 1.00 27.46 616 ASN B C 1
ATOM 722 O O . ASN A 1 107 ? 29.468 0.971 5.363 1.00 25.93 616 ASN B O 1
ATOM 727 N N . PRO A 1 108 ? 30.060 2.140 3.544 1.00 25.91 617 PRO B N 1
ATOM 728 C CA . PRO A 1 108 ? 30.574 3.241 4.364 1.00 25.46 617 PRO B CA 1
ATOM 729 C C . PRO A 1 108 ? 29.434 3.995 5.028 1.00 24.02 617 PRO B C 1
ATOM 730 O O . PRO A 1 108 ? 28.375 4.210 4.432 1.00 24.12 617 PRO B O 1
ATOM 734 N N . ILE A 1 109 ? 29.655 4.389 6.278 1.00 22.81 618 ILE B N 1
ATOM 735 C CA . ILE A 1 109 ? 28.663 5.155 7.025 1.00 23.30 618 ILE B CA 1
ATOM 736 C C . ILE A 1 109 ? 28.843 6.627 6.666 1.00 22.97 618 ILE B C 1
ATOM 737 O O . ILE A 1 109 ? 29.818 7.262 7.075 1.00 23.90 618 ILE B O 1
ATOM 742 N N . LEU A 1 110 ? 27.901 7.171 5.901 1.00 23.41 619 LEU B N 1
ATOM 743 C CA . LEU A 1 110 ? 28.049 8.532 5.405 1.00 22.10 619 LEU B CA 1
ATOM 744 C C . LEU A 1 110 ? 27.313 9.526 6.295 1.00 23.05 619 LEU B C 1
ATOM 745 O O . LEU A 1 110 ? 26.234 9.216 6.814 1.00 24.02 619 LEU B O 1
ATOM 750 N N . PRO A 1 111 ? 27.877 10.722 6.489 1.00 26.01 620 PRO B N 1
ATOM 751 C CA . PRO A 1 111 ? 27.173 11.753 7.263 1.00 21.09 620 PRO B CA 1
ATOM 752 C C . PRO A 1 111 ? 26.217 12.583 6.422 1.00 23.66 620 PRO B C 1
ATOM 753 O O . PRO A 1 111 ? 26.582 13.090 5.355 1.00 23.59 620 PRO B O 1
ATOM 757 N N . TYR A 1 112 ? 24.987 12.732 6.904 1.00 20.61 621 TYR B N 1
ATOM 758 C CA . TYR A 1 112 ? 23.996 13.598 6.285 1.00 20.21 621 TYR B CA 1
ATOM 759 C C . TYR A 1 112 ? 23.516 14.623 7.302 1.00 19.88 621 TYR B C 1
ATOM 760 O O . TYR A 1 112 ? 23.229 14.281 8.454 1.00 21.93 621 TYR B O 1
ATOM 769 N N . CYS A 1 113 ? 23.443 15.879 6.876 1.00 17.19 622 CYS B N 1
ATOM 770 C CA . CYS A 1 113 ? 22.978 16.971 7.712 1.00 17.69 622 CYS B CA 1
ATOM 771 C C . CYS A 1 113 ? 21.575 17.381 7.281 1.00 19.79 622 CYS B C 1
ATOM 772 O O . CYS A 1 113 ? 21.220 17.306 6.099 1.00 20.24 622 CYS B O 1
ATOM 775 N N . CYS A 1 114 ? 20.777 17.806 8.259 1.00 19.15 623 CYS B N 1
ATOM 776 C CA . CYS A 1 114 ? 19.396 18.197 8.026 1.00 19.89 623 CYS B CA 1
ATOM 777 C C . CYS A 1 114 ? 19.091 19.459 8.817 1.00 20.59 623 CYS B C 1
ATOM 778 O O . CYS A 1 114 ? 19.649 19.686 9.893 1.00 19.66 623 CYS B O 1
ATOM 781 N N . LYS A 1 115 ? 18.201 20.281 8.267 1.00 21.01 624 LYS B N 1
ATOM 782 C CA . LYS A 1 115 ? 17.817 21.534 8.902 1.00 22.71 624 LYS B CA 1
ATOM 783 C C . LYS A 1 115 ? 16.459 21.966 8.363 1.00 20.65 624 LYS B C 1
ATOM 784 O O . LYS A 1 115 ? 15.925 21.387 7.411 1.00 21.02 624 LYS B O 1
ATOM 790 N N . GLY A 1 116 ? 15.905 23.000 8.997 1.00 22.76 625 GLY B N 1
ATOM 791 C CA . GLY A 1 116 ? 14.598 23.493 8.610 1.00 24.76 625 GLY B CA 1
ATOM 792 C C . GLY A 1 116 ? 14.662 24.451 7.434 1.00 27.01 625 GLY B C 1
ATOM 793 O O . GLY A 1 116 ? 15.650 25.152 7.218 1.00 27.18 625 GLY B O 1
ATOM 794 N N . ARG A 1 117 ? 13.574 24.480 6.671 1.00 28.13 626 ARG B N 1
ATOM 795 C CA . ARG A 1 117 ? 13.503 25.284 5.462 1.00 32.63 626 ARG B CA 1
ATOM 796 C C . ARG A 1 117 ? 13.175 26.741 5.791 1.00 37.03 626 ARG B C 1
ATOM 797 O O . ARG A 1 117 ? 12.768 27.082 6.905 1.00 37.91 626 ARG B O 1
ATOM 805 N N . ARG A 1 118 ? 13.383 27.614 4.800 1.00 44.81 627 ARG B N 1
ATOM 806 C CA . ARG A 1 118 ? 13.084 29.059 4.984 1.00 46.37 627 ARG B CA 1
ATOM 807 C C . ARG A 1 118 ? 13.569 29.512 6.365 1.00 51.75 627 ARG B C 1
ATOM 808 O O . ARG A 1 118 ? 14.438 30.404 6.394 1.00 60.91 627 ARG B O 1
ATOM 816 N N . SER B 1 8 ? 13.801 42.396 16.346 1.00 51.76 517 SER C N 1
ATOM 817 C CA . SER B 1 8 ? 14.775 41.654 15.555 1.00 53.21 517 SER C CA 1
ATOM 818 C C . SER B 1 8 ? 15.600 40.723 16.437 1.00 52.90 517 SER C C 1
ATOM 819 O O . SER B 1 8 ? 16.651 40.232 16.024 1.00 51.90 517 SER C O 1
ATOM 822 N N . ALA B 1 9 ? 15.120 40.488 17.654 1.00 51.13 518 ALA C N 1
ATOM 823 C CA . ALA B 1 9 ? 15.819 39.592 18.560 1.00 46.34 518 ALA C CA 1
ATOM 824 C C . ALA B 1 9 ? 15.668 38.149 18.083 1.00 42.55 518 ALA C C 1
ATOM 825 O O . ALA B 1 9 ? 14.592 37.757 17.622 1.00 43.35 518 ALA C O 1
ATOM 827 N N . PRO B 1 10 ? 16.728 37.338 18.169 1.00 35.77 519 PRO C N 1
ATOM 828 C CA . PRO B 1 10 ? 16.623 35.951 17.693 1.00 31.71 519 PRO C CA 1
ATOM 829 C C . PRO B 1 10 ? 15.949 35.011 18.673 1.00 27.39 519 PRO C C 1
ATOM 830 O O . PRO B 1 10 ? 15.594 33.893 18.278 1.00 28.83 519 PRO C O 1
ATOM 834 N N . CYS B 1 11 ? 15.761 35.412 19.928 1.00 25.11 520 CYS C N 1
ATOM 835 C CA . CYS B 1 11 ? 15.177 34.536 20.929 1.00 23.70 520 CYS C CA 1
ATOM 836 C C . CYS B 1 11 ? 14.177 35.313 21.769 1.00 22.79 520 CYS C C 1
ATOM 837 O O . CYS B 1 11 ? 14.152 36.546 21.768 1.00 24.82 520 CYS C O 1
ATOM 840 N N . ASP B 1 12 ? 13.344 34.566 22.487 1.00 20.96 521 ASP C N 1
ATOM 841 C CA . ASP B 1 12 ? 12.542 35.158 23.542 1.00 21.13 521 ASP C CA 1
ATOM 842 C C . ASP B 1 12 ? 13.455 35.700 24.640 1.00 22.47 521 ASP C C 1
ATOM 843 O O . ASP B 1 12 ? 14.601 35.269 24.804 1.00 21.27 521 ASP C O 1
ATOM 848 N N . SER B 1 13 ? 12.939 36.673 25.388 1.00 20.59 522 SER C N 1
ATOM 849 C CA . SER B 1 13 ? 13.665 37.178 26.545 1.00 21.54 522 SER C CA 1
ATOM 850 C C . SER B 1 13 ? 13.855 36.061 27.564 1.00 19.39 522 SER C C 1
ATOM 851 O O . SER B 1 13 ? 12.933 35.291 27.845 1.00 18.14 522 SER C O 1
ATOM 854 N N . GLY B 1 14 ? 15.068 35.965 28.108 1.00 20.55 523 GLY C N 1
ATOM 855 C CA . GLY B 1 14 ? 15.441 34.856 28.957 1.00 18.26 523 GLY C CA 1
ATOM 856 C C . GLY B 1 14 ? 16.103 33.700 28.237 1.00 18.87 523 GLY C C 1
ATOM 857 O O . GLY B 1 14 ? 16.663 32.816 28.900 1.00 20.32 523 GLY C O 1
ATOM 858 N N . TRP B 1 15 ? 16.058 33.678 26.909 1.00 19.23 524 TRP C N 1
ATOM 859 C CA . TRP B 1 15 ? 16.693 32.648 26.104 1.00 18.43 524 TRP C CA 1
ATOM 860 C C . TRP B 1 15 ? 17.914 33.223 25.395 1.00 20.35 524 TRP C C 1
ATOM 861 O O . TRP B 1 15 ? 18.037 34.437 25.208 1.00 18.94 524 TRP C O 1
ATOM 872 N N . THR B 1 16 ? 18.820 32.331 24.997 1.00 20.49 525 THR C N 1
ATOM 873 C CA . THR B 1 16 ? 20.105 32.715 24.428 1.00 19.05 525 THR C CA 1
ATOM 874 C C . THR B 1 16 ? 20.343 31.962 23.127 1.00 17.86 525 THR C C 1
ATOM 875 O O . THR B 1 16 ? 20.067 30.762 23.035 1.00 17.09 525 THR C O 1
ATOM 879 N N . LEU B 1 17 ? 20.846 32.678 22.122 1.00 19.04 526 LEU C N 1
ATOM 880 C CA . LEU B 1 17 ? 21.145 32.089 20.822 1.00 22.10 526 LEU C CA 1
ATOM 881 C C . LEU B 1 17 ? 22.429 31.271 20.903 1.00 20.96 526 LEU C C 1
ATOM 882 O O . LEU B 1 17 ? 23.476 31.781 21.315 1.00 17.42 526 LEU C O 1
ATOM 887 N N . ILE B 1 18 ? 22.307 30.016 20.493 1.00 21.92 527 ILE C N 1
ATOM 888 C CA . ILE B 1 18 ? 23.470 29.094 20.427 1.00 22.06 527 ILE C CA 1
ATOM 889 C C . ILE B 1 18 ? 23.808 28.932 18.946 1.00 22.37 527 ILE C C 1
ATOM 890 O O . ILE B 1 18 ? 22.951 28.445 18.209 1.00 22.34 527 ILE C O 1
ATOM 895 N N . ASN B 1 19 ? 25.012 29.322 18.554 1.00 22.27 528 ASN C N 1
ATOM 896 C CA . ASN B 1 19 ? 25.418 29.285 17.128 1.00 24.44 528 ASN C CA 1
ATOM 897 C C . ASN B 1 19 ? 26.108 27.952 16.773 1.00 24.14 528 ASN C C 1
ATOM 898 O O . ASN B 1 19 ? 27.292 27.984 16.448 1.00 26.77 528 ASN C O 1
ATOM 903 N N . LYS B 1 20 ? 25.378 26.838 16.825 1.00 26.82 529 LYS C N 1
ATOM 904 C CA . LYS B 1 20 ? 25.904 25.521 16.488 1.00 28.19 529 LYS C CA 1
ATOM 905 C C . LYS B 1 20 ? 24.825 24.756 15.741 1.00 27.13 529 LYS C C 1
ATOM 906 O O . LYS B 1 20 ? 23.682 24.682 16.202 1.00 31.95 529 LYS C O 1
ATOM 912 N N . GLY B 1 21 ? 25.192 24.188 14.595 1.00 34.48 530 GLY C N 1
ATOM 913 C CA . GLY B 1 21 ? 24.176 23.711 13.676 1.00 34.98 530 GLY C CA 1
ATOM 914 C C . GLY B 1 21 ? 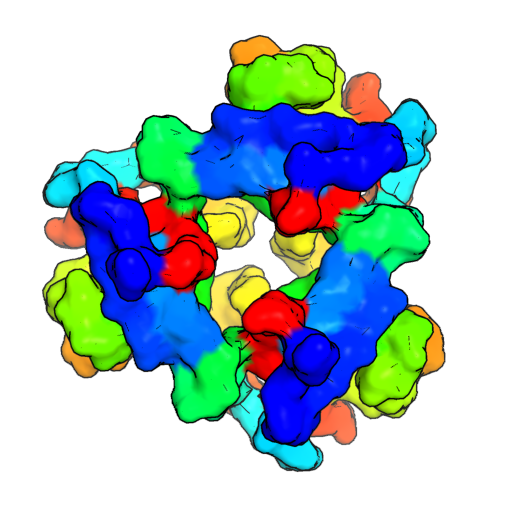23.378 24.886 13.149 1.00 36.93 530 GLY C C 1
ATOM 915 O O . GLY B 1 21 ? 23.914 25.974 12.912 1.00 40.09 530 GLY C O 1
ATOM 916 N N . ASP B 1 22 ? 22.083 24.673 12.960 1.00 28.42 531 ASP C N 1
ATOM 917 C CA . ASP B 1 22 ? 21.179 25.790 12.738 1.00 27.42 531 ASP C CA 1
ATOM 918 C C . ASP B 1 22 ? 20.952 26.491 14.072 1.00 26.23 531 ASP C C 1
ATOM 919 O O . ASP B 1 22 ? 20.356 25.894 14.975 1.00 27.54 531 ASP C O 1
ATOM 924 N N . PRO B 1 23 ? 21.416 27.729 14.242 1.00 25.84 532 PRO C N 1
ATOM 925 C CA . PRO B 1 23 ? 21.387 28.373 15.564 1.00 26.13 532 PRO C CA 1
ATOM 926 C C . PRO B 1 23 ? 20.010 28.324 16.211 1.00 25.84 532 PRO C C 1
ATOM 927 O O . PRO B 1 23 ? 18.994 28.624 15.580 1.00 24.32 532 PRO C O 1
ATOM 931 N N . PHE B 1 24 ? 19.982 27.937 17.487 1.00 23.92 533 PHE C N 1
ATOM 932 C CA . PHE B 1 24 ? 18.727 27.733 18.207 1.00 20.78 533 PHE C CA 1
ATOM 933 C C . PHE B 1 24 ? 18.747 28.560 19.487 1.00 21.53 533 PHE C C 1
ATOM 934 O O . PHE B 1 24 ? 19.699 29.294 19.752 1.00 21.65 533 PHE C O 1
ATOM 942 N N . CYS B 1 25 ? 17.663 28.465 20.253 1.00 21.80 534 CYS C N 1
ATOM 943 C CA . CYS B 1 25 ? 17.545 29.290 21.480 1.00 19.91 534 CYS C CA 1
ATOM 944 C C . CYS B 1 25 ? 17.487 28.370 22.701 1.00 18.69 534 CYS C C 1
ATOM 945 O O . CYS B 1 25 ? 16.600 27.505 22.748 1.00 20.92 534 CYS C O 1
ATOM 948 N N . ALA B 1 26 ? 18.407 28.567 23.643 1.00 20.54 535 ALA C N 1
ATOM 949 C CA . ALA B 1 26 ? 18.462 27.713 24.847 1.00 19.30 535 ALA C CA 1
ATOM 950 C C . ALA B 1 26 ? 18.310 28.562 26.112 1.00 19.50 535 ALA C C 1
ATOM 951 O O . ALA B 1 26 ? 18.657 29.753 26.070 1.00 16.07 535 ALA C O 1
ATOM 953 N N . LYS B 1 27 ? 17.822 27.948 27.191 1.00 20.90 536 LYS C N 1
ATOM 954 C CA . LYS B 1 27 ? 17.687 28.655 28.490 1.00 19.90 536 LYS C CA 1
ATOM 955 C C . LYS B 1 27 ? 17.813 27.631 29.621 1.00 21.92 536 LYS C C 1
ATOM 956 O O . LYS B 1 27 ? 17.241 26.532 29.484 1.00 21.33 536 LYS C O 1
ATOM 962 N N . GLN B 1 28 ? 18.558 27.963 30.678 1.00 20.26 537 GLN C N 1
ATOM 963 C CA . GLN B 1 28 ? 18.620 27.065 31.858 1.00 19.43 537 GLN C CA 1
ATOM 964 C C . GLN B 1 28 ? 17.322 27.250 32.644 1.00 21.19 537 GLN C C 1
ATOM 965 O O . GLN B 1 28 ? 17.003 28.395 32.996 1.00 23.44 537 GLN C O 1
ATOM 971 N N . GLN B 1 29 ? 16.591 26.163 32.887 1.00 22.96 538 GLN C N 1
ATOM 972 C CA . GLN B 1 29 ? 15.295 26.247 33.613 1.00 22.47 538 GLN C CA 1
ATOM 973 C C . GLN B 1 29 ? 15.550 26.358 35.120 1.00 24.36 538 GLN C C 1
ATOM 974 O O . GLN B 1 29 ? 14.854 27.161 35.762 1.00 26.69 538 GLN C O 1
ATOM 980 N N . SER B 1 30 ? 16.507 25.593 35.655 1.00 23.32 539 SER C N 1
ATOM 981 C CA . SER B 1 30 ? 16.732 25.586 37.126 1.00 24.16 539 SER C CA 1
ATOM 982 C C . SER B 1 30 ? 18.188 25.285 37.485 1.00 26.68 539 SER C C 1
ATOM 983 O O . SER B 1 30 ? 18.901 24.697 36.653 1.00 24.38 539 SER C O 1
ATOM 986 N N . VAL B 1 31 ? 18.608 25.672 38.691 1.00 26.97 540 VAL C N 1
ATOM 987 C CA . VAL B 1 31 ? 20.002 25.417 39.158 1.00 29.08 540 VAL C CA 1
ATOM 988 C C . VAL B 1 31 ? 19.984 24.200 40.085 1.00 30.36 540 VAL C C 1
ATOM 989 O O . VAL B 1 31 ? 21.059 23.812 40.570 1.00 31.07 540 VAL C O 1
ATOM 993 N N . THR B 1 32 ? 18.805 23.621 40.307 1.00 28.83 541 THR C N 1
ATOM 994 C CA . THR B 1 32 ? 18.662 22.485 41.251 1.00 27.25 541 THR C CA 1
ATOM 995 C C . THR B 1 32 ? 18.426 21.184 40.479 1.00 27.24 541 THR C C 1
ATOM 996 O O . THR B 1 32 ? 17.820 21.244 39.394 1.00 26.24 541 THR C O 1
ATOM 1000 N N . GLY B 1 33 ? 18.883 20.055 41.024 1.00 26.73 542 GLY C N 1
ATOM 1001 C CA . GLY B 1 33 ? 18.638 18.748 40.388 1.00 24.79 542 GLY C CA 1
ATOM 1002 C C . GLY B 1 33 ? 17.155 18.468 40.245 1.00 24.56 542 GLY C C 1
ATOM 1003 O O . GLY B 1 33 ? 16.437 18.584 41.251 1.00 24.37 542 GLY C O 1
ATOM 1004 N N . THR B 1 34 ? 16.714 18.105 39.040 1.00 22.77 543 THR C N 1
ATOM 1005 C CA . THR B 1 34 ? 15.302 17.867 38.783 1.00 21.53 543 THR C CA 1
ATOM 1006 C C . THR B 1 34 ? 15.137 16.582 37.984 1.00 22.80 543 THR C C 1
ATOM 1007 O O . THR B 1 34 ? 15.949 16.282 37.103 1.00 22.68 543 THR C O 1
ATOM 1011 N N . ASN B 1 35 ? 14.086 15.826 38.294 1.00 20.44 544 ASN C N 1
ATOM 1012 C CA . ASN B 1 35 ? 13.852 14.575 37.592 1.00 20.82 544 ASN C CA 1
ATOM 1013 C C . ASN B 1 35 ? 13.371 14.846 36.165 1.00 20.40 544 ASN C C 1
ATOM 1014 O O . ASN B 1 35 ? 13.064 15.979 35.782 1.00 20.14 544 ASN C O 1
ATOM 1019 N N . PHE B 1 36 ? 13.303 13.772 35.376 1.00 18.82 545 PHE C N 1
ATOM 1020 C CA . PHE B 1 36 ? 13.082 13.898 33.938 1.00 18.70 545 PHE C CA 1
ATOM 1021 C C . PHE B 1 36 ? 11.693 14.442 33.625 1.00 19.85 545 PHE C C 1
ATOM 1022 O O . PHE B 1 36 ? 11.544 15.367 32.816 1.00 19.24 545 PHE C O 1
ATOM 1030 N N . ALA B 1 37 ? 10.659 13.867 34.246 1.00 20.26 546 ALA C N 1
ATOM 1031 C CA . ALA B 1 37 ? 9.292 14.280 33.946 1.00 19.99 546 ALA C CA 1
ATOM 1032 C C . ALA B 1 37 ? 9.061 15.741 34.313 1.00 20.85 546 ALA C C 1
ATOM 1033 O O . ALA B 1 37 ? 8.462 16.497 33.538 1.00 22.80 546 ALA C O 1
ATOM 1035 N N . THR B 1 38 ? 9.535 16.158 35.489 1.00 19.65 547 THR C N 1
ATOM 1036 C CA . THR B 1 38 ? 9.392 17.554 35.889 1.00 19.01 547 THR C CA 1
ATOM 1037 C C . THR B 1 38 ? 10.207 18.474 34.987 1.00 21.56 547 THR C C 1
ATOM 1038 O O . THR B 1 38 ? 9.749 19.567 34.635 1.00 22.15 547 THR C O 1
ATOM 1042 N N . SER B 1 39 ? 11.415 18.051 34.607 1.00 22.14 548 SER C N 1
ATOM 1043 C CA . SER B 1 39 ? 12.210 18.823 33.657 1.00 19.73 548 SER C CA 1
ATOM 1044 C C . SER B 1 39 ? 11.417 19.088 32.383 1.00 21.59 548 SER C C 1
ATOM 1045 O O . SER B 1 39 ? 11.278 20.241 31.944 1.00 23.97 548 SER C O 1
ATOM 1048 N N . MET B 1 40 ? 10.871 18.022 31.787 1.00 21.10 549 MET C N 1
ATOM 1049 C CA . MET B 1 40 ? 10.150 18.159 30.526 1.00 20.45 549 MET C CA 1
ATOM 1050 C C . MET B 1 40 ? 8.893 19.004 30.689 1.00 21.72 549 MET C C 1
ATOM 1051 O O . MET B 1 40 ? 8.581 19.833 29.827 1.00 23.64 549 MET C O 1
ATOM 1056 N N . THR B 1 41 ? 8.154 18.807 31.784 1.00 20.37 550 THR C N 1
ATOM 1057 C CA . THR B 1 41 ? 6.932 19.578 31.992 1.00 21.07 550 THR C CA 1
ATOM 1058 C C . THR B 1 41 ? 7.238 21.060 32.170 1.00 21.81 550 THR C C 1
ATOM 1059 O O . THR B 1 41 ? 6.513 21.918 31.651 1.00 21.20 550 THR C O 1
ATOM 1063 N N . GLN B 1 42 ? 8.314 21.385 32.891 1.00 22.38 551 GLN C N 1
ATOM 1064 C CA . GLN B 1 42 ? 8.668 22.787 33.083 1.00 22.39 551 GLN C CA 1
ATOM 1065 C C . GLN B 1 42 ? 9.114 23.421 31.774 1.00 23.29 551 GLN C C 1
ATOM 1066 O O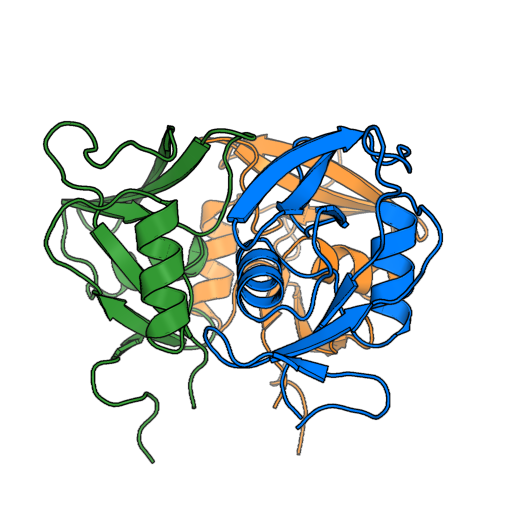 . GLN B 1 42 ? 8.758 24.570 31.478 1.00 23.28 551 GLN C O 1
ATOM 1072 N N . CYS B 1 43 ? 9.875 22.681 30.966 1.00 21.58 552 CYS C N 1
ATOM 1073 C CA . CYS B 1 43 ? 10.262 23.199 29.659 1.00 20.74 552 CYS C CA 1
ATOM 1074 C C . CYS B 1 43 ? 9.033 23.439 28.784 1.00 23.72 552 CYS C C 1
ATOM 1075 O O . CYS B 1 43 ? 8.900 24.497 28.160 1.00 22.17 552 CYS C O 1
ATOM 1078 N N . LEU B 1 44 ? 8.115 22.465 28.734 1.00 21.71 553 LEU C N 1
ATOM 1079 C CA . LEU B 1 44 ? 6.896 22.610 27.944 1.00 23.29 553 LEU C CA 1
ATOM 1080 C C . LEU B 1 44 ? 6.039 23.764 28.440 1.00 24.91 553 LEU C C 1
ATOM 1081 O O . LEU B 1 44 ? 5.341 24.398 27.645 1.00 24.44 553 LEU C O 1
ATOM 1086 N N . ASN B 1 45 ? 6.061 24.037 29.744 1.00 22.67 554 ASN C N 1
ATOM 1087 C CA . ASN B 1 45 ? 5.322 25.162 30.296 1.00 23.61 554 ASN C CA 1
ATOM 1088 C C . ASN B 1 45 ? 6.073 26.481 30.174 1.00 24.68 554 ASN C C 1
ATOM 1089 O O . ASN B 1 45 ? 5.501 27.531 30.487 1.00 21.28 554 ASN C O 1
ATOM 1094 N N . ASN B 1 46 ? 7.335 26.457 29.743 1.00 23.49 555 ASN C N 1
ATOM 1095 C CA . ASN B 1 46 ? 8.076 27.676 29.448 1.00 24.28 555 ASN C CA 1
ATOM 1096 C C . ASN B 1 46 ? 8.208 27.933 27.948 1.00 22.56 555 ASN C C 1
ATOM 1097 O O . ASN B 1 46 ? 9.110 28.665 27.527 1.00 22.10 555 ASN C O 1
ATOM 1102 N N . GLY B 1 47 ? 7.328 27.348 27.137 1.00 21.04 556 GLY C N 1
ATOM 1103 C CA . GLY B 1 47 ? 7.337 27.609 25.712 1.00 20.64 556 GLY C CA 1
ATOM 1104 C C . GLY B 1 47 ? 8.422 26.906 24.931 1.00 21.03 556 GLY C C 1
ATOM 1105 O O . GLY B 1 47 ? 8.682 27.279 23.783 1.00 19.98 556 GLY C O 1
ATOM 1106 N N . GLY B 1 48 ? 9.064 25.898 25.515 1.00 22.17 557 GLY C N 1
ATOM 1107 C CA . GLY B 1 48 ? 10.102 25.157 24.828 1.00 19.78 557 GLY C CA 1
ATOM 1108 C C . GLY B 1 48 ? 10.071 23.681 25.160 1.00 21.15 557 GLY C C 1
ATOM 1109 O O . GLY B 1 48 ? 9.071 23.177 25.677 1.00 22.93 557 GLY C O 1
ATOM 1110 N N . LYS B 1 49 ? 11.156 22.973 24.868 1.00 20.53 558 LYS C N 1
ATOM 1111 C CA . LYS 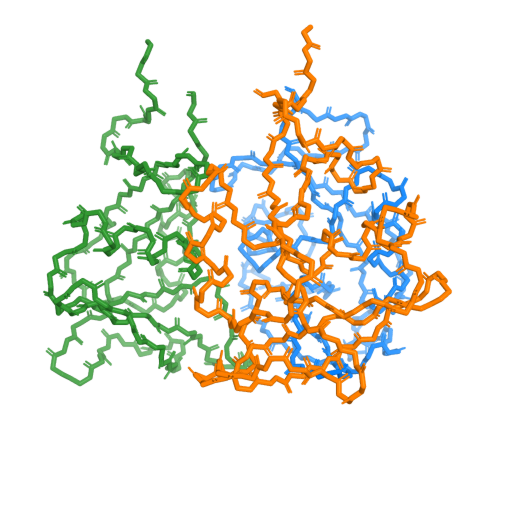B 1 49 ? 11.240 21.555 25.181 1.00 22.30 558 LYS C CA 1
ATOM 1112 C C . LYS B 1 49 ? 12.672 21.233 25.577 1.00 21.95 558 LYS C C 1
ATOM 1113 O O . LYS B 1 49 ? 13.585 22.041 25.392 1.00 21.59 558 LYS C O 1
ATOM 1119 N N . LEU B 1 50 ? 12.857 20.040 26.136 1.00 21.94 559 LEU C N 1
ATOM 1120 C CA . LEU B 1 50 ? 14.194 19.595 26.502 1.00 21.91 559 LEU C CA 1
ATOM 1121 C C . LEU B 1 50 ? 15.094 19.559 25.274 1.00 20.97 559 LEU C C 1
ATOM 1122 O O . LEU B 1 50 ? 14.694 19.098 24.201 1.00 21.25 559 LEU C O 1
ATOM 1127 N N . CYS B 1 51 ? 16.313 20.066 25.437 1.00 20.61 560 CYS C N 1
ATOM 1128 C CA . CYS B 1 51 ? 17.293 20.032 24.360 1.00 19.94 560 CYS C CA 1
ATOM 1129 C C . CYS B 1 51 ? 17.660 18.592 24.025 1.00 21.98 560 CYS C C 1
ATOM 1130 O O . CYS B 1 51 ? 17.851 17.760 24.915 1.00 22.11 560 CYS C O 1
ATOM 1133 N N . ASP B 1 52 ? 17.759 18.292 22.732 1.00 20.34 561 ASP C N 1
ATOM 1134 C CA . ASP B 1 52 ? 18.162 16.956 22.315 1.00 19.79 561 ASP C CA 1
ATOM 1135 C C . ASP B 1 52 ? 19.678 16.822 22.461 1.00 19.90 561 ASP C C 1
ATOM 1136 O O . ASP B 1 52 ? 20.357 17.702 22.997 1.00 22.17 561 ASP C O 1
ATOM 1141 N N . LEU B 1 53 ? 20.224 15.709 21.971 1.00 20.04 562 LEU C N 1
ATOM 1142 C CA . LEU B 1 53 ? 21.644 15.428 22.154 1.00 19.42 562 LEU C CA 1
ATOM 1143 C C . LEU B 1 53 ? 22.513 16.482 21.475 1.00 19.13 562 LEU C C 1
ATOM 1144 O O . LEU B 1 53 ? 23.437 17.034 22.088 1.00 18.21 562 LEU C O 1
ATOM 1149 N N . GLN B 1 54 ? 22.221 16.787 20.208 1.00 19.27 563 GLN C N 1
ATOM 1150 C CA . GLN B 1 54 ? 23.071 17.705 19.459 1.00 17.28 563 GLN C CA 1
ATOM 1151 C C . GLN B 1 54 ? 22.945 19.137 19.963 1.00 18.66 563 GLN C C 1
ATOM 1152 O O . GLN B 1 54 ? 23.919 19.895 19.911 1.00 20.04 563 GLN C O 1
ATOM 1158 N N . GLU B 1 55 ? 21.775 19.522 20.475 1.00 20.93 564 GLU C N 1
ATOM 1159 C CA . GLU B 1 55 ? 21.650 20.847 21.073 1.00 19.44 564 GLU C CA 1
ATOM 1160 C C . GLU B 1 55 ? 22.488 20.958 22.343 1.00 19.79 564 GLU C C 1
ATOM 1161 O O . GLU B 1 55 ? 23.113 21.997 22.592 1.00 19.81 564 GLU C O 1
ATOM 1167 N N . ALA B 1 56 ? 22.534 19.893 23.147 1.00 19.98 565 ALA C N 1
ATOM 1168 C CA . ALA B 1 56 ? 23.390 19.902 24.329 1.00 19.86 565 ALA C CA 1
ATOM 1169 C C . ALA B 1 56 ? 24.862 19.949 23.938 1.00 20.62 565 ALA C C 1
ATOM 1170 O O . ALA B 1 56 ? 25.659 20.656 24.568 1.00 20.35 565 ALA C O 1
ATOM 1172 N N . VAL B 1 57 ? 25.240 19.204 22.895 1.00 18.53 566 VAL C N 1
ATOM 1173 C CA . VAL B 1 57 ? 26.625 19.231 22.431 1.00 19.07 566 VAL C CA 1
ATOM 1174 C C . VAL B 1 57 ? 26.995 20.627 21.942 1.00 20.48 566 VAL C C 1
ATOM 1175 O O . VAL B 1 57 ? 28.100 21.121 22.203 1.00 21.82 566 VAL C O 1
ATOM 1179 N N . GLY B 1 58 ? 26.075 21.290 21.239 1.00 19.63 567 GLY C N 1
ATOM 1180 C CA . GLY B 1 58 ? 26.337 22.648 20.793 1.00 19.92 567 GLY C CA 1
ATOM 1181 C C . GLY B 1 58 ? 26.470 23.626 21.945 1.00 21.45 567 GLY C C 1
ATOM 1182 O O . GLY B 1 58 ? 27.363 24.478 21.948 1.00 20.40 567 GLY C O 1
ATOM 1183 N N . MET B 1 59 ? 25.587 23.514 22.942 1.00 21.49 568 MET C N 1
ATOM 1184 C CA . MET B 1 59 ? 25.665 24.402 24.099 1.00 21.24 568 MET C CA 1
ATOM 1185 C C . MET B 1 59 ? 26.928 24.159 24.917 1.00 21.10 568 MET C C 1
ATOM 1186 O O . MET B 1 59 ? 27.418 25.079 25.582 1.00 21.99 568 MET C O 1
ATOM 1191 N N . CYS B 1 60 ? 27.458 22.932 24.892 1.00 21.27 569 CYS C N 1
ATOM 1192 C CA . CYS B 1 60 ? 28.719 22.655 25.577 1.00 22.62 569 CYS C CA 1
ATOM 1193 C C . CYS B 1 60 ? 29.903 23.207 24.792 1.00 22.93 569 CYS C C 1
ATOM 1194 O O . CYS B 1 60 ? 30.830 23.790 25.369 1.00 22.99 569 CYS C O 1
ATOM 1197 N N . GLN B 1 61 ? 29.898 23.017 23.470 1.00 23.62 570 GLN C N 1
ATOM 1198 C CA . GLN B 1 61 ? 30.993 23.512 22.645 1.00 23.82 570 GLN C CA 1
ATOM 1199 C C . GLN B 1 61 ? 31.048 25.032 22.635 1.00 25.93 570 GLN C C 1
ATOM 1200 O O . GLN B 1 61 ? 32.140 25.608 22.563 1.00 27.43 570 GLN C O 1
ATOM 1206 N N . THR B 1 62 ? 29.893 25.699 22.711 1.00 24.08 571 THR C N 1
ATOM 1207 C CA . THR B 1 62 ? 29.874 27.157 22.738 1.00 23.01 571 THR C CA 1
ATOM 1208 C C . THR B 1 62 ? 30.311 27.728 24.079 1.00 24.11 571 THR C C 1
ATOM 1209 O O . THR B 1 62 ? 30.780 28.869 24.126 1.00 22.91 571 THR C O 1
ATOM 1213 N N . GLY B 1 63 ? 30.166 26.972 25.163 1.00 23.63 572 GLY C N 1
ATOM 1214 C CA . GLY B 1 63 ? 30.454 27.485 26.484 1.00 24.11 572 GLY C CA 1
ATOM 1215 C C . GLY B 1 63 ? 29.251 28.001 27.240 1.00 21.99 572 GLY C C 1
ATOM 1216 O O . GLY B 1 63 ? 29.391 28.366 28.415 1.00 21.90 572 GLY C O 1
ATOM 1217 N N . PHE B 1 64 ? 28.077 28.055 26.605 1.00 22.16 573 PHE C N 1
ATOM 1218 C CA . PHE B 1 64 ? 26.854 28.396 27.322 1.00 21.40 573 PHE C CA 1
ATOM 1219 C C . PHE B 1 64 ? 26.562 27.405 28.439 1.00 21.51 573 PHE C C 1
ATOM 1220 O O . PHE B 1 64 ? 25.878 27.755 29.407 1.00 22.92 573 PHE C O 1
ATOM 1228 N N . ILE B 1 65 ? 27.062 26.178 28.321 1.00 23.15 574 ILE C N 1
ATOM 1229 C CA . ILE B 1 65 ? 27.008 25.189 29.392 1.00 22.97 574 ILE C CA 1
ATOM 1230 C C . ILE B 1 65 ? 28.392 25.142 30.038 1.00 24.04 574 ILE C C 1
ATOM 1231 O O . ILE B 1 65 ? 29.361 24.749 29.366 1.00 23.97 574 ILE C O 1
ATOM 1236 N N . PRO B 1 66 ? 28.538 25.538 31.299 1.00 22.32 575 PRO C N 1
ATOM 1237 C CA . PRO B 1 66 ? 29.867 25.544 31.918 1.00 26.12 575 PRO C CA 1
ATOM 1238 C C . PRO B 1 66 ? 30.423 24.135 32.060 1.00 28.34 575 PRO C C 1
ATOM 1239 O O . PRO B 1 66 ? 29.707 23.136 31.958 1.00 28.56 575 PRO C O 1
ATOM 1243 N N . SER B 1 67 ? 31.732 24.071 32.290 1.00 24.91 576 SER C N 1
ATOM 1244 C CA . SER B 1 67 ? 32.400 22.784 32.426 1.00 27.77 576 SER C CA 1
ATOM 1245 C C . SER B 1 67 ? 31.842 22.017 33.617 1.00 26.34 576 SER C C 1
ATOM 1246 O O . SER B 1 67 ? 31.460 22.607 34.633 1.00 30.69 576 SER C O 1
ATOM 1249 N N . ASN B 1 68 ? 31.786 20.691 33.477 1.00 26.68 577 ASN C N 1
ATOM 1250 C CA . ASN B 1 68 ? 31.267 19.793 34.509 1.00 27.67 577 ASN C CA 1
ATOM 1251 C C . ASN B 1 68 ? 29.787 20.074 34.782 1.00 27.75 577 ASN C C 1
ATOM 1252 O O . ASN B 1 68 ? 29.390 20.482 35.875 1.00 27.01 577 ASN C O 1
ATOM 1257 N N . THR B 1 69 ? 28.967 19.843 33.757 1.00 27.79 578 THR C N 1
ATOM 1258 C CA . THR B 1 69 ? 27.529 20.069 33.842 1.00 25.31 578 THR C CA 1
ATOM 1259 C C . THR B 1 69 ? 26.787 18.859 33.295 1.00 22.80 578 THR C C 1
ATOM 1260 O O . THR B 1 69 ? 27.050 18.426 32.171 1.00 22.02 578 THR C O 1
ATOM 1264 N N . THR B 1 70 ? 25.860 18.322 34.082 1.00 23.85 579 THR C N 1
ATOM 1265 C CA . THR B 1 70 ? 25.045 17.184 33.677 1.00 21.85 579 THR C CA 1
ATOM 1266 C C . THR B 1 70 ? 23.610 17.645 33.468 1.00 24.22 579 THR C C 1
ATOM 1267 O O . THR B 1 70 ? 23.020 18.271 34.356 1.00 24.17 579 THR C O 1
ATOM 1271 N N . LEU B 1 71 ? 23.052 17.337 32.298 1.00 21.37 580 LEU C N 1
ATOM 1272 C CA . LEU B 1 71 ? 21.711 17.792 31.955 1.00 21.49 580 LEU C CA 1
ATOM 1273 C C . LEU B 1 71 ? 20.957 16.697 31.215 1.00 20.77 580 LEU C C 1
ATOM 1274 O O . LEU B 1 71 ? 21.546 15.905 30.479 1.00 21.05 580 LEU C O 1
ATOM 1279 N N . TRP B 1 72 ? 19.641 16.663 31.414 1.00 20.20 581 TRP C N 1
ATOM 1280 C CA . TRP B 1 72 ? 18.800 15.747 30.657 1.00 20.31 581 TRP C CA 1
ATOM 1281 C C . TRP B 1 72 ? 18.814 16.110 29.176 1.00 19.90 581 TRP C C 1
ATOM 1282 O O . TRP B 1 72 ? 18.954 17.277 28.800 1.00 20.93 581 TRP C O 1
ATOM 1293 N N . ILE B 1 73 ? 18.666 15.090 28.333 1.00 18.44 582 ILE C N 1
ATOM 1294 C CA . ILE B 1 73 ? 18.329 15.278 26.930 1.00 16.86 582 ILE C CA 1
ATOM 1295 C C . ILE B 1 73 ? 17.012 14.558 26.660 1.00 19.04 582 ILE C C 1
ATOM 1296 O O . ILE B 1 73 ? 16.482 13.843 27.511 1.00 21.88 582 ILE C O 1
ATOM 1301 N N . SER B 1 74 ? 16.487 14.755 25.451 1.00 19.15 583 SER C N 1
ATOM 1302 C CA . SER B 1 74 ? 15.119 14.381 25.122 1.00 19.80 583 SER C CA 1
ATOM 1303 C C . SER B 1 74 ? 14.988 12.954 24.595 1.00 18.60 583 SER C C 1
ATOM 1304 O O . SER B 1 74 ? 13.975 12.632 23.964 1.00 22.75 583 SER C O 1
ATOM 1307 N N . GLN B 1 75 ? 15.970 12.092 24.842 1.00 18.80 584 GLN C N 1
ATOM 1308 C CA . GLN B 1 75 ? 15.922 10.717 24.365 1.00 18.50 584 GLN C CA 1
ATOM 1309 C C . GLN B 1 75 ? 15.784 9.754 25.535 1.00 21.44 584 GLN C C 1
ATOM 1310 O O . GLN B 1 75 ? 16.534 9.842 26.514 1.00 19.75 584 GLN C O 1
ATOM 1316 N N . LEU B 1 76 ? 14.829 8.834 25.422 1.00 18.99 585 LEU C N 1
ATOM 1317 C CA . LEU B 1 76 ? 14.695 7.755 26.386 1.00 18.44 585 LEU C CA 1
ATOM 1318 C C . LEU B 1 76 ? 15.828 6.749 26.220 1.00 19.54 585 LEU C C 1
ATOM 1319 O O . LEU B 1 76 ? 16.341 6.531 25.119 1.00 19.24 585 LEU C O 1
ATOM 1324 N N . ALA B 1 77 ? 16.223 6.138 27.335 1.00 19.04 586 ALA C N 1
ATOM 1325 C CA . ALA B 1 77 ? 17.153 5.016 27.316 1.00 20.59 586 ALA C CA 1
ATOM 1326 C C . ALA B 1 77 ? 16.445 3.674 27.393 1.00 21.04 586 ALA C C 1
ATOM 1327 O O . ALA B 1 77 ? 16.892 2.708 26.766 1.00 24.11 586 ALA C O 1
ATOM 1329 N N . ASP B 1 78 ? 15.365 3.597 28.159 1.00 22.87 587 ASP C N 1
ATOM 1330 C CA . ASP B 1 78 ? 14.408 2.502 28.088 1.00 22.13 587 ASP C CA 1
ATOM 1331 C C . ASP B 1 78 ? 13.045 3.081 28.457 1.00 21.86 587 ASP C C 1
ATOM 1332 O O . ASP B 1 78 ? 12.854 4.302 28.436 1.00 22.38 587 ASP C O 1
ATOM 1337 N N . ASN B 1 79 ? 12.092 2.212 28.794 1.00 20.04 588 ASN C N 1
ATOM 1338 C CA . ASN B 1 79 ? 10.782 2.692 29.216 1.00 20.43 588 ASN C CA 1
ATOM 1339 C C . ASN B 1 79 ? 10.840 3.438 30.540 1.00 23.52 588 ASN C C 1
ATOM 1340 O O . ASN B 1 79 ? 9.951 4.251 30.820 1.00 25.60 588 ASN C O 1
ATOM 1345 N N . SER B 1 80 ? 11.861 3.186 31.357 1.00 25.63 589 SER C N 1
ATOM 1346 C CA . SER B 1 80 ? 11.943 3.759 32.690 1.00 25.45 589 SER C CA 1
ATOM 1347 C C . SER B 1 80 ? 13.087 4.748 32.851 1.00 24.84 589 SER C C 1
ATOM 1348 O O . SER B 1 80 ? 13.263 5.289 33.949 1.00 22.15 589 SER C O 1
ATOM 1351 N N . SER B 1 81 ? 13.862 5.010 31.801 1.00 25.23 590 SER C N 1
ATOM 1352 C CA . SER B 1 81 ? 15.076 5.798 31.937 1.00 22.40 590 SER C CA 1
ATOM 1353 C C . SER B 1 81 ? 15.201 6.775 30.776 1.00 20.87 590 SER C C 1
ATOM 1354 O O . SER B 1 81 ? 14.618 6.587 29.706 1.00 21.17 590 SER C O 1
ATOM 1357 N N . ALA B 1 82 ? 15.977 7.829 31.012 1.00 23.47 591 ALA C N 1
ATOM 1358 C CA . ALA B 1 82 ? 16.278 8.823 29.995 1.00 19.03 591 ALA C CA 1
ATOM 1359 C C . ALA B 1 82 ? 17.765 9.140 30.034 1.00 20.97 591 ALA C C 1
ATOM 1360 O O . ALA B 1 82 ? 18.428 8.972 31.064 1.00 20.89 591 ALA C O 1
ATOM 1362 N N . HIS B 1 83 ? 18.281 9.598 28.899 1.00 20.93 592 HIS C N 1
ATOM 1363 C CA . HIS B 1 83 ? 19.695 9.906 28.779 1.00 18.76 592 HIS C CA 1
ATOM 1364 C C . HIS B 1 83 ? 20.010 11.267 29.386 1.00 20.82 592 HIS C C 1
ATOM 1365 O O . HIS B 1 83 ? 19.179 12.181 29.397 1.00 18.65 592 HIS C O 1
ATOM 1372 N N . VAL B 1 84 ? 21.228 11.385 29.903 1.00 20.11 593 VAL C N 1
ATOM 1373 C CA . VAL B 1 84 ? 21.806 12.652 30.318 1.00 20.73 593 VAL C CA 1
ATOM 1374 C C . VAL B 1 84 ? 23.108 12.846 29.555 1.00 20.63 593 VAL C C 1
ATOM 1375 O O . VAL B 1 84 ? 23.725 11.897 29.063 1.00 22.05 593 VAL C O 1
ATOM 1379 N N . ILE B 1 85 ? 23.524 14.103 29.470 1.00 20.00 594 ILE C N 1
ATOM 1380 C CA . ILE B 1 85 ? 24.774 14.493 28.836 1.00 21.05 594 ILE C CA 1
ATOM 1381 C C . ILE B 1 85 ? 25.596 15.258 29.861 1.00 20.99 594 ILE C C 1
ATOM 1382 O O . ILE B 1 85 ? 25.084 16.178 30.513 1.00 20.48 594 ILE C O 1
ATOM 1387 N N . ASN B 1 86 ? 26.856 14.861 30.020 1.00 20.42 595 ASN C N 1
ATOM 1388 C CA . ASN B 1 86 ? 27.812 15.582 30.845 1.00 22.23 595 ASN C CA 1
ATOM 1389 C C . ASN B 1 86 ? 28.793 16.332 29.955 1.00 23.90 595 ASN C C 1
ATOM 1390 O O . ASN B 1 86 ? 29.309 15.783 28.973 1.00 23.73 595 ASN C O 1
ATOM 1395 N N . CYS B 1 87 ? 29.040 17.587 30.319 1.00 21.81 596 CYS C N 1
ATOM 1396 C CA . CYS B 1 87 ? 29.901 18.506 29.587 1.00 25.48 596 CYS C CA 1
ATOM 1397 C C . CYS B 1 87 ? 31.084 18.867 30.473 1.00 26.58 596 CYS C C 1
ATOM 1398 O O . CYS B 1 87 ? 30.897 19.342 31.600 1.00 26.22 596 CYS C O 1
ATOM 1401 N N . THR B 1 88 ? 32.294 18.641 29.964 1.00 25.89 597 THR C N 1
ATOM 1402 C CA . THR B 1 88 ? 33.519 18.878 30.722 1.00 26.11 597 THR C CA 1
ATOM 1403 C C . THR B 1 88 ? 34.624 19.259 29.749 1.00 26.91 597 THR C C 1
ATOM 1404 O O . THR B 1 88 ? 34.892 18.515 28.801 1.00 28.07 597 THR C O 1
ATOM 1408 N N . SER B 1 89 ? 35.248 20.415 29.981 1.00 25.85 598 SER C N 1
ATOM 1409 C CA . SER B 1 89 ? 36.395 20.871 29.192 1.00 28.46 598 SER C CA 1
ATOM 1410 C C . SER B 1 89 ? 36.077 20.897 27.699 1.00 30.24 598 SER C C 1
ATOM 1411 O O . SER B 1 89 ? 36.920 20.584 26.855 1.00 31.22 598 SER C O 1
ATOM 1414 N N . GLY B 1 90 ? 34.843 21.270 27.369 1.00 31.64 599 GLY C N 1
ATOM 1415 C CA . GLY B 1 90 ? 34.426 21.366 25.986 1.00 29.39 599 GLY C CA 1
ATOM 1416 C C . GLY B 1 90 ? 34.091 20.057 25.311 1.00 27.74 599 GLY C C 1
ATOM 1417 O O . GLY B 1 90 ? 33.832 20.054 24.102 1.00 24.43 599 GLY C O 1
ATOM 1418 N N . SER B 1 91 ? 34.089 18.945 26.042 1.00 26.57 600 SER C N 1
ATOM 1419 C CA . SER B 1 91 ? 33.751 17.645 25.486 1.00 26.74 600 SER C CA 1
ATOM 1420 C C . SER B 1 91 ? 32.530 17.079 26.200 1.00 24.92 600 SER C C 1
ATOM 1421 O O . SER B 1 91 ? 32.203 17.469 27.324 1.00 25.23 600 SER C O 1
ATOM 1424 N N . TRP B 1 92 ? 31.852 16.148 25.534 1.00 25.02 601 TRP C N 1
ATOM 1425 C CA . TRP B 1 92 ? 30.592 15.609 26.021 1.00 23.92 601 TRP C CA 1
ATOM 1426 C C . TRP B 1 92 ? 30.673 14.097 26.183 1.00 21.40 601 TRP C C 1
ATOM 1427 O O . TRP B 1 92 ? 31.425 13.416 25.479 1.00 23.46 601 TRP C O 1
ATOM 1438 N N . SER B 1 93 ? 29.888 13.584 27.128 1.00 21.30 602 SER C N 1
ATOM 1439 C CA . SER B 1 93 ? 29.750 12.150 27.338 1.00 21.06 602 SER C CA 1
ATOM 1440 C C . SER B 1 93 ? 28.305 11.838 27.695 1.00 22.63 602 SER C C 1
ATOM 1441 O O . SER B 1 93 ? 27.609 12.654 28.305 1.00 24.39 602 SER C O 1
ATOM 1444 N N . ALA B 1 94 ? 27.858 10.647 27.313 1.00 23.17 603 ALA C N 1
ATOM 1445 C CA . ALA B 1 94 ? 26.470 10.248 27.495 1.00 21.65 603 ALA C CA 1
ATOM 1446 C C . ALA B 1 94 ? 26.332 9.283 28.664 1.00 22.20 603 ALA C C 1
ATOM 1447 O O . ALA B 1 94 ? 27.198 8.434 28.894 1.00 21.14 603 ALA C O 1
ATOM 1449 N N . GLY B 1 95 ? 25.235 9.429 29.404 1.00 19.91 604 GLY C N 1
ATOM 1450 C CA . GLY B 1 95 ? 24.832 8.460 30.401 1.00 21.04 604 GLY C CA 1
ATOM 1451 C C . GLY B 1 95 ? 23.323 8.336 30.387 1.00 24.45 604 GLY C C 1
ATOM 1452 O O . GLY B 1 95 ? 22.651 8.942 29.556 1.00 25.45 604 GLY C O 1
ATOM 1453 N N . PHE B 1 96 ? 22.796 7.558 31.327 1.00 22.99 605 PHE C N 1
ATOM 1454 C CA . PHE B 1 96 ? 21.350 7.463 31.453 1.00 23.75 605 PHE C CA 1
ATOM 1455 C C . PHE B 1 96 ? 20.982 7.169 32.897 1.00 24.08 605 PHE C C 1
ATOM 1456 O O . PHE B 1 96 ? 21.779 6.628 33.669 1.00 24.68 605 PHE C O 1
ATOM 1464 N N . TYR B 1 97 ? 19.752 7.536 33.249 1.00 23.56 606 TYR C N 1
ATOM 1465 C CA . TYR B 1 97 ? 19.284 7.424 34.620 1.00 22.53 606 TYR C CA 1
ATOM 1466 C C . TYR B 1 97 ? 17.777 7.228 34.625 1.00 23.05 606 TYR C C 1
ATOM 1467 O O . TYR B 1 97 ? 17.079 7.594 33.677 1.00 23.46 606 TYR C O 1
ATOM 1476 N N . GLY B 1 98 ? 17.282 6.656 35.721 1.00 20.75 607 GLY C N 1
ATOM 1477 C CA . GLY B 1 98 ? 15.848 6.519 35.887 1.00 22.02 607 GLY C CA 1
ATOM 1478 C C . GLY B 1 98 ? 15.157 7.868 35.931 1.00 22.70 607 GLY C C 1
ATOM 1479 O O . GLY B 1 98 ? 15.762 8.893 36.252 1.00 21.60 607 GLY C O 1
ATOM 1480 N N . PHE B 1 99 ? 13.864 7.858 35.595 1.00 22.12 608 PHE C N 1
ATOM 1481 C CA . PHE B 1 99 ? 13.098 9.100 35.524 1.00 21.03 608 PHE C CA 1
ATOM 1482 C C . PHE B 1 99 ? 13.160 9.868 36.839 1.00 19.61 608 PHE C C 1
ATOM 1483 O O . PHE B 1 99 ? 13.430 11.073 36.854 1.00 19.79 608 PHE C O 1
ATOM 1491 N N . GLY B 1 100 ? 12.927 9.179 37.956 1.00 20.01 609 GLY C N 1
ATOM 1492 C CA . GLY B 1 100 ? 12.878 9.832 39.253 1.00 19.80 609 GLY C CA 1
ATOM 1493 C C . GLY B 1 100 ? 14.215 10.310 39.781 1.00 21.94 609 GLY C C 1
ATOM 1494 O O . GLY B 1 100 ? 14.244 10.976 40.822 1.00 19.90 609 GLY C O 1
ATOM 1495 N N . VAL B 1 101 ? 15.314 9.995 39.094 1.00 23.73 610 VAL C N 1
ATOM 1496 C CA . VAL B 1 101 ? 16.632 10.395 39.568 1.00 19.60 610 VAL C CA 1
ATOM 1497 C C . VAL B 1 101 ? 16.830 11.888 39.340 1.00 21.10 610 VAL C C 1
ATOM 1498 O O . VAL B 1 101 ? 16.402 12.445 38.320 1.00 24.23 610 VAL C O 1
ATOM 1502 N N . THR B 1 102 ? 17.475 12.548 40.305 1.00 22.60 611 THR C N 1
ATOM 1503 C CA . THR B 1 102 ? 17.770 13.969 40.216 1.00 23.22 611 THR C CA 1
ATOM 1504 C C . THR B 1 102 ? 19.251 14.286 40.369 1.00 25.51 611 THR C C 1
ATOM 1505 O O . THR B 1 102 ? 19.618 15.466 40.350 1.00 22.49 611 THR C O 1
ATOM 1509 N N . VAL B 1 103 ? 20.109 13.279 40.514 1.00 26.37 612 VAL C N 1
ATOM 1510 C CA . VAL B 1 103 ? 21.520 13.485 40.815 1.00 26.12 612 VAL C CA 1
ATOM 1511 C C . VAL B 1 103 ? 22.348 12.504 39.994 1.00 26.64 612 VAL C C 1
ATOM 1512 O O . VAL B 1 103 ? 22.005 11.322 39.885 1.00 30.85 612 VAL C O 1
ATOM 1516 N N . ASP B 1 104 ? 23.436 13.000 39.406 1.00 28.04 613 ASP C N 1
ATOM 1517 C CA . ASP B 1 104 ? 24.402 12.178 38.678 1.00 29.37 613 ASP C CA 1
ATOM 1518 C C . ASP B 1 104 ? 25.719 12.246 39.446 1.00 33.45 613 ASP C C 1
ATOM 1519 O O . ASP B 1 104 ? 26.524 13.160 39.250 1.00 36.13 613 ASP C O 1
ATOM 1524 N N . GLY B 1 105 ? 25.929 11.276 40.328 1.00 34.18 614 GLY C N 1
ATOM 1525 C CA . GLY B 1 105 ? 27.133 11.264 41.142 1.00 34.04 614 GLY C CA 1
ATOM 1526 C C . GLY B 1 105 ? 27.174 12.471 42.056 1.00 36.29 614 GLY C C 1
ATOM 1527 O O . GLY B 1 105 ? 26.321 12.645 42.933 1.00 36.15 614 GLY C O 1
ATOM 1528 N N . SER 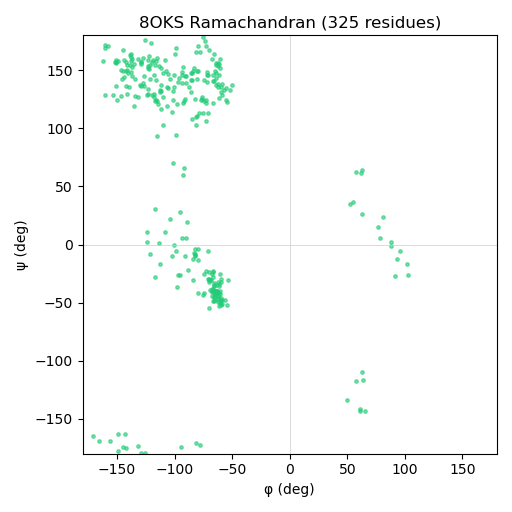B 1 106 ? 28.175 13.325 41.855 1.00 36.02 615 SER C N 1
ATOM 1529 C CA . SER B 1 106 ? 28.309 14.556 42.621 1.00 34.23 615 SER C CA 1
ATOM 1530 C C . SER B 1 106 ? 27.613 15.741 41.968 1.00 34.51 615 SER C C 1
ATOM 1531 O O . SER B 1 106 ? 27.497 16.796 42.600 1.00 33.89 615 SER C O 1
ATOM 1534 N N . ASN B 1 107 ? 27.152 15.593 40.728 1.00 33.33 616 ASN C N 1
ATOM 1535 C CA . ASN B 1 107 ? 26.513 16.612 39.909 1.00 30.45 616 ASN C CA 1
ATOM 1536 C C . ASN B 1 107 ? 24.996 16.500 39.985 1.00 28.95 616 ASN C C 1
ATOM 1537 O O . ASN B 1 107 ? 24.453 15.390 39.990 1.00 28.00 616 ASN C O 1
ATOM 1542 N N . PRO B 1 108 ? 24.293 17.631 40.045 1.00 27.84 617 PRO C N 1
ATOM 1543 C CA . PRO B 1 108 ? 22.833 17.607 39.918 1.00 24.55 617 PRO C CA 1
ATOM 1544 C C . PRO B 1 108 ? 22.423 17.650 38.455 1.00 23.71 617 PRO C C 1
ATOM 1545 O O . PRO B 1 108 ? 23.028 18.338 37.631 1.00 29.06 617 PRO C O 1
ATOM 1549 N N . ILE B 1 109 ? 21.381 16.888 38.128 1.00 24.85 618 ILE C N 1
ATOM 1550 C CA . ILE B 1 109 ? 20.897 16.803 36.751 1.00 22.87 618 ILE C CA 1
ATOM 1551 C C . ILE B 1 109 ? 20.007 18.021 36.510 1.00 21.94 618 ILE C C 1
ATOM 1552 O O . ILE B 1 109 ? 18.859 18.066 36.956 1.00 21.99 618 ILE C O 1
ATOM 1557 N N . LEU B 1 110 ? 20.552 19.039 35.787 1.00 21.58 619 LEU C N 1
ATOM 1558 C CA . LEU B 1 110 ? 19.893 20.320 35.588 1.00 22.02 619 LEU C CA 1
ATOM 1559 C C . LEU B 1 110 ? 19.026 20.307 34.332 1.00 23.13 619 LEU C C 1
ATOM 1560 O O . LEU B 1 110 ? 19.374 19.668 33.333 1.00 19.99 619 LEU C O 1
ATOM 1565 N N . PRO B 1 111 ? 17.892 21.009 34.367 1.00 21.67 620 PRO C N 1
ATOM 1566 C CA . PRO B 1 111 ? 17.020 21.063 33.189 1.00 21.88 620 PRO C CA 1
ATOM 1567 C C . PRO B 1 111 ? 17.305 22.255 32.287 1.00 21.85 620 PRO C C 1
ATOM 1568 O O . PRO B 1 111 ? 17.244 23.411 32.720 1.00 19.99 620 PRO C O 1
ATOM 1572 N N . TYR B 1 112 ? 17.623 21.974 31.025 1.00 20.37 621 TYR C N 1
ATOM 1573 C CA . TYR B 1 112 ? 17.796 22.995 29.999 1.00 19.56 621 TYR C CA 1
ATOM 1574 C C . TYR B 1 112 ? 16.742 22.806 28.916 1.00 22.57 621 TYR C C 1
ATOM 1575 O O . TYR B 1 112 ? 16.406 21.672 28.557 1.00 21.96 621 TYR C O 1
ATOM 1584 N N . CYS B 1 113 ? 16.222 23.917 28.399 1.00 20.87 622 CYS C N 1
ATOM 1585 C CA . CYS B 1 113 ? 15.166 23.903 27.400 1.00 19.84 622 CYS C CA 1
ATOM 1586 C C . CYS B 1 113 ? 15.668 24.545 26.112 1.00 19.79 622 CYS C C 1
ATOM 1587 O O . CYS B 1 113 ? 16.465 25.490 26.141 1.00 19.51 622 CYS C O 1
ATOM 1590 N N . CYS B 1 114 ? 15.191 24.024 24.980 1.00 20.18 623 CYS C N 1
ATOM 1591 C CA . CYS B 1 114 ? 15.570 24.536 23.671 1.00 18.76 623 CYS C CA 1
ATOM 1592 C C . CYS B 1 114 ? 14.327 24.822 22.839 1.00 18.46 623 CYS C C 1
ATOM 1593 O O . CYS B 1 114 ? 13.252 24.264 23.079 1.00 18.09 623 CYS C O 1
ATOM 1596 N N . LYS B 1 115 ? 14.485 25.706 21.857 1.00 17.86 624 LYS C N 1
ATOM 1597 C CA . LYS B 1 115 ? 13.422 25.991 20.902 1.00 18.30 624 LYS C CA 1
ATOM 1598 C C . LYS B 1 115 ? 14.033 26.639 19.666 1.00 18.85 624 LYS C C 1
ATOM 1599 O O . LYS B 1 115 ? 15.211 27.012 19.646 1.00 19.83 624 LYS C O 1
ATOM 1605 N N . GLY B 1 116 ? 13.215 26.748 18.623 1.00 19.42 625 GLY C N 1
ATOM 1606 C CA . GLY B 1 116 ? 13.700 27.275 17.365 1.00 20.97 625 GLY C CA 1
ATOM 1607 C C . GLY B 1 116 ? 13.972 28.765 17.433 1.00 21.82 625 GLY C C 1
ATOM 1608 O O . GLY B 1 116 ? 13.297 29.520 18.133 1.00 21.24 625 GLY C O 1
ATOM 1609 N N . ARG B 1 117 ? 14.997 29.180 16.695 1.00 24.81 626 ARG C N 1
ATOM 1610 C CA . ARG B 1 117 ? 15.291 30.596 16.530 1.00 26.05 626 ARG C CA 1
ATOM 1611 C C . ARG B 1 117 ? 14.094 31.311 15.914 1.00 26.82 626 ARG C C 1
ATOM 1612 O O . ARG B 1 117 ? 13.445 30.793 15.001 1.00 28.48 626 ARG C O 1
ATOM 1620 N N . ARG B 1 118 ? 13.786 32.497 16.430 1.00 26.58 627 ARG C N 1
ATOM 1621 C CA . ARG B 1 118 ? 12.681 33.280 15.884 1.00 30.58 627 ARG C CA 1
ATOM 1622 C C . ARG B 1 118 ? 13.195 34.287 14.860 1.00 31.50 627 ARG C C 1
ATOM 1623 O O . ARG B 1 118 ? 14.397 34.544 14.767 1.00 32.88 627 ARG C O 1
ATOM 1632 N N . PRO C 1 10 ? -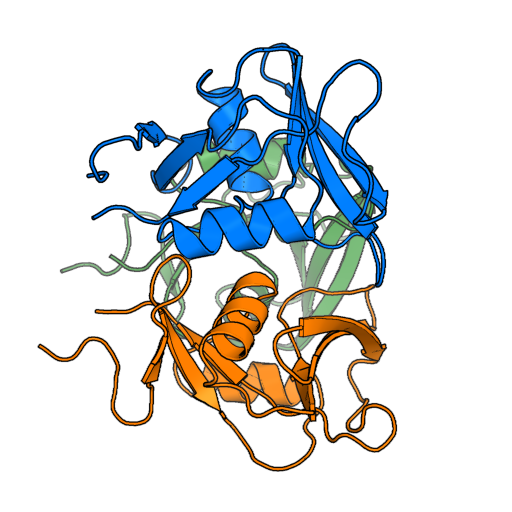2.592 28.758 12.199 1.00 43.17 519 PRO A N 1
ATOM 1633 C CA . PRO C 1 10 ? -1.197 28.298 12.120 1.00 41.17 519 PRO A CA 1
ATOM 1634 C C . PRO C 1 10 ? -1.038 26.896 11.560 1.00 42.12 519 PRO A C 1
ATOM 1635 O O . PRO C 1 10 ? 0.087 26.521 11.199 1.00 38.36 519 PRO A O 1
ATOM 1639 N N . CYS C 1 11 ? -2.113 26.114 11.477 1.00 38.85 520 CYS A N 1
ATOM 1640 C CA . CYS C 1 11 ? -2.061 24.737 11.013 1.00 33.39 520 CYS A CA 1
ATOM 1641 C C . CYS C 1 11 ? -2.883 24.588 9.741 1.00 35.94 520 CYS A C 1
ATOM 1642 O O . CYS C 1 11 ? -3.831 25.344 9.505 1.00 35.77 520 CYS A O 1
ATOM 1645 N N . ASP C 1 12 ? -2.523 23.596 8.930 1.00 36.10 521 ASP A N 1
ATOM 1646 C CA . ASP C 1 12 ? -3.295 23.304 7.734 1.00 34.38 521 ASP A CA 1
ATOM 1647 C C . ASP C 1 12 ? -4.653 22.716 8.114 1.00 30.59 521 ASP A C 1
ATOM 1648 O O . ASP C 1 12 ? -4.896 22.326 9.260 1.00 30.96 521 ASP A O 1
ATOM 1653 N N . SER C 1 13 ? -5.548 22.660 7.128 1.00 30.30 522 SER A N 1
ATOM 1654 C CA . SER C 1 13 ? -6.880 22.109 7.351 1.00 29.03 522 SER A CA 1
ATOM 1655 C C . SER C 1 13 ? -6.788 20.649 7.777 1.00 31.92 522 SER A C 1
ATOM 1656 O O . SER C 1 13 ? -6.158 19.829 7.102 1.00 31.45 522 SER A O 1
ATOM 1659 N N . GLY C 1 14 ? -7.419 20.328 8.905 1.00 28.22 523 GLY A N 1
ATOM 1660 C CA . GLY C 1 14 ? -7.393 18.998 9.465 1.00 27.73 523 GLY A CA 1
ATOM 1661 C C . GLY C 1 14 ? -6.448 18.829 10.636 1.00 27.14 523 GLY A C 1
ATOM 1662 O O . GLY C 1 14 ? -6.566 17.842 11.371 1.00 26.60 523 GLY A O 1
ATOM 1663 N N . TRP C 1 15 ? -5.518 19.758 10.827 1.00 26.06 524 TRP A N 1
ATOM 1664 C CA . TRP C 1 15 ? -4.570 19.708 11.928 1.00 24.95 524 TRP A CA 1
ATOM 1665 C C . TRP C 1 15 ? -5.023 20.624 13.060 1.00 27.14 524 TRP A C 1
ATOM 1666 O O . TRP C 1 15 ? -5.878 21.495 12.887 1.00 26.64 524 TRP A O 1
ATOM 1677 N N . THR C 1 16 ? -4.429 20.412 14.231 1.00 25.08 525 THR A N 1
ATOM 1678 C CA . THR C 1 16 ? -4.806 21.119 15.445 1.00 24.69 525 THR A CA 1
ATOM 1679 C C . THR C 1 16 ? -3.575 21.752 16.072 1.00 25.19 525 THR A C 1
ATOM 1680 O O . THR C 1 16 ? -2.520 21.118 16.164 1.00 24.36 525 THR A O 1
ATOM 1684 N N . LEU C 1 17 ? -3.716 23.001 16.508 1.00 26.47 526 LEU A N 1
ATOM 1685 C CA . LEU C 1 17 ? -2.630 23.704 17.181 1.00 23.18 526 LEU A CA 1
ATOM 1686 C C . LEU C 1 17 ? -2.549 23.224 18.624 1.00 24.60 526 LEU A C 1
ATOM 1687 O O . LEU C 1 17 ? -3.461 23.467 19.421 1.00 25.02 526 LEU A O 1
ATOM 1692 N N . ILE C 1 18 ? -1.465 22.534 18.956 1.00 24.21 527 ILE A N 1
ATOM 1693 C CA . ILE C 1 18 ? -1.176 22.147 20.330 1.00 23.00 527 ILE A CA 1
ATOM 1694 C C . ILE C 1 18 ? -0.316 23.240 20.950 1.00 25.16 527 ILE A C 1
ATOM 1695 O O . ILE C 1 18 ? 0.751 23.588 20.417 1.00 24.46 527 ILE A O 1
ATOM 1700 N N . ASN C 1 19 ? -0.800 23.783 22.069 1.00 26.53 528 ASN A N 1
ATOM 1701 C CA . ASN C 1 19 ? -0.172 24.903 22.766 1.00 26.67 528 ASN A CA 1
ATOM 1702 C C . ASN C 1 19 ? 0.607 24.385 23.975 1.00 26.66 528 ASN A C 1
ATOM 1703 O O . ASN C 1 19 ? 0.239 24.589 25.133 1.00 24.44 528 ASN A O 1
ATOM 1708 N N . LYS C 1 20 ? 1.704 23.694 23.678 1.00 26.02 529 LYS A N 1
ATOM 1709 C CA . LYS C 1 20 ? 2.632 23.234 24.702 1.00 26.33 529 LYS A CA 1
ATOM 1710 C C . LYS C 1 20 ? 4.035 23.275 24.119 1.00 27.54 529 LYS A C 1
ATOM 1711 O O . LYS C 1 20 ? 4.228 22.960 22.942 1.00 26.59 529 LYS A O 1
ATOM 1717 N N . GLY C 1 21 ? 5.007 23.659 24.942 1.00 23.58 530 GLY A N 1
ATOM 1718 C CA . GLY C 1 21 ? 6.340 23.881 24.405 1.00 22.34 530 GLY A CA 1
ATOM 1719 C C . GLY C 1 21 ? 6.306 24.986 23.372 1.00 23.26 530 GLY A C 1
ATOM 1720 O O . GLY C 1 21 ? 5.596 25.986 23.527 1.00 23.89 530 GLY A O 1
ATOM 1721 N N . ASP C 1 22 ? 7.078 24.816 22.293 1.00 22.59 531 ASP A N 1
ATOM 1722 C CA . ASP C 1 22 ? 6.875 25.704 21.152 1.00 22.18 531 ASP A CA 1
ATOM 1723 C C . ASP C 1 22 ? 5.676 25.153 20.392 1.00 24.78 531 ASP A C 1
ATOM 1724 O O . ASP C 1 22 ? 5.771 24.071 19.796 1.00 20.69 531 ASP A O 1
ATOM 1729 N N . PRO C 1 23 ? 4.541 25.860 20.403 1.00 23.53 532 PRO A N 1
ATOM 1730 C CA . PRO C 1 23 ? 3.296 25.294 19.862 1.00 24.55 532 PRO A CA 1
ATOM 1731 C C . PRO C 1 23 ? 3.483 24.710 18.472 1.00 25.20 532 PRO A C 1
ATOM 1732 O O . PRO C 1 23 ? 4.152 25.294 17.617 1.00 26.59 532 PRO A O 1
ATOM 1736 N N . PHE C 1 24 ? 2.894 23.536 18.253 1.00 20.54 533 PHE A N 1
ATOM 1737 C CA . PHE C 1 24 ? 3.053 22.825 16.987 1.00 22.56 533 PHE A CA 1
ATOM 1738 C C . PHE C 1 24 ? 1.678 22.388 16.497 1.00 25.23 533 PHE A C 1
ATOM 1739 O O . PHE C 1 24 ? 0.654 22.760 17.069 1.00 25.91 533 PHE A O 1
ATOM 1747 N N . CYS C 1 25 ? 1.639 21.604 15.422 1.00 24.48 534 CYS A N 1
ATOM 1748 C CA . CYS C 1 25 ? 0.376 21.167 14.844 1.00 26.37 534 CYS A CA 1
ATOM 1749 C C . CYS C 1 25 ? 0.362 19.648 14.784 1.00 23.93 534 CYS A C 1
ATOM 1750 O O . CYS C 1 25 ? 1.310 19.033 14.291 1.00 24.32 534 CYS A O 1
ATOM 1753 N N . ALA C 1 26 ? -0.703 19.046 15.302 1.00 23.70 535 ALA A N 1
ATOM 1754 C CA . ALA C 1 26 ? -0.806 17.598 15.379 1.00 20.73 535 ALA A CA 1
ATOM 1755 C C . ALA C 1 26 ? -2.113 17.127 14.760 1.00 24.18 535 ALA A C 1
ATOM 1756 O O . ALA C 1 26 ? -3.068 17.891 14.601 1.00 25.31 535 ALA A O 1
ATOM 1758 N N . LYS C 1 27 ? -2.138 15.845 14.409 1.00 23.79 536 LYS A N 1
ATOM 1759 C CA . LYS C 1 27 ? -3.332 15.257 13.818 1.00 22.56 536 LYS A CA 1
ATOM 1760 C C . LYS C 1 27 ? -3.355 13.766 14.108 1.00 21.20 536 LYS A C 1
ATOM 1761 O O . LYS C 1 27 ? -2.363 13.070 13.864 1.00 21.71 536 LYS A O 1
ATOM 1767 N N . GLN C 1 28 ? -4.476 13.286 14.641 1.00 22.78 537 GLN A N 1
ATOM 1768 C CA . GLN C 1 28 ? -4.720 11.852 14.687 1.00 23.16 537 GLN A CA 1
ATOM 1769 C C . GLN C 1 28 ? -4.992 11.363 13.273 1.00 22.63 537 GLN A C 1
ATOM 1770 O O . GLN C 1 28 ? -6.002 11.733 12.664 1.00 23.36 537 GLN A O 1
ATOM 1776 N N . GLN C 1 29 ? -4.086 10.547 12.744 1.00 22.82 538 GLN A N 1
ATOM 1777 C CA . GLN C 1 29 ? -4.168 10.131 11.352 1.00 25.92 538 GLN A CA 1
ATOM 1778 C C . GLN C 1 29 ? -5.091 8.940 11.138 1.00 25.68 538 GLN A C 1
ATOM 1779 O O . GLN C 1 29 ? -5.699 8.826 10.068 1.00 25.84 538 GLN A O 1
ATOM 1785 N N . SER C 1 30 ? -5.214 8.054 12.122 1.00 23.94 539 SER A N 1
ATOM 1786 C CA . SER C 1 30 ? -6.031 6.860 11.974 1.00 24.07 539 SER A CA 1
ATOM 1787 C C . SER C 1 30 ? -6.746 6.555 13.281 1.00 25.92 539 SER A C 1
ATOM 1788 O O . SER C 1 30 ? -6.336 6.989 14.360 1.00 26.35 539 SER A O 1
ATOM 1791 N N . VAL C 1 31 ? -7.850 5.816 13.157 1.00 24.17 540 VAL A N 1
ATOM 1792 C CA . VAL C 1 31 ? -8.505 5.195 14.302 1.00 24.02 540 VAL A CA 1
ATOM 1793 C C . VAL C 1 31 ? -8.193 3.708 14.388 1.00 26.41 540 VAL A C 1
ATOM 1794 O O . VAL C 1 31 ? -8.509 3.075 15.408 1.00 25.44 540 VAL A O 1
ATOM 1798 N N . THR C 1 32 ? -7.578 3.139 13.355 1.00 23.58 541 THR A N 1
ATOM 1799 C CA . THR C 1 32 ? -7.180 1.742 13.309 1.00 23.02 541 THR A CA 1
ATOM 1800 C C . THR C 1 32 ? -5.817 1.560 13.968 1.00 22.79 541 THR A C 1
ATOM 1801 O O . THR C 1 32 ? -4.970 2.456 13.942 1.00 24.54 541 THR A O 1
ATOM 1805 N N . GLY C 1 33 ? -5.620 0.395 14.582 1.00 22.98 542 GLY A N 1
ATOM 1806 C CA . GLY C 1 33 ? -4.303 0.019 15.057 1.00 21.58 542 GLY A CA 1
ATOM 1807 C C . GLY C 1 33 ? -3.362 -0.196 13.887 1.00 20.81 542 GLY A C 1
ATOM 1808 O O . GLY C 1 33 ? -3.636 -1.031 13.007 1.00 23.70 542 GLY A O 1
ATOM 1809 N N . THR C 1 34 ? -2.257 0.546 13.851 1.00 19.43 543 THR A N 1
ATOM 1810 C CA . THR C 1 34 ? -1.319 0.520 12.739 1.00 18.44 543 THR A CA 1
ATOM 1811 C C . THR C 1 34 ? 0.081 0.240 13.266 1.00 20.18 543 THR A C 1
ATOM 1812 O O . THR C 1 34 ? 0.433 0.673 14.367 1.00 21.18 543 THR A O 1
ATOM 1816 N N . ASN C 1 35 ? 0.878 -0.491 12.487 1.00 20.46 544 ASN A N 1
ATOM 1817 C CA . ASN C 1 35 ? 2.233 -0.805 12.916 1.00 21.76 544 ASN A CA 1
ATOM 1818 C C . ASN C 1 35 ? 3.130 0.425 12.765 1.00 21.55 544 ASN A C 1
ATOM 1819 O O . ASN C 1 35 ? 2.707 1.491 12.309 1.00 19.95 544 ASN A O 1
ATOM 1824 N N . PHE C 1 36 ? 4.398 0.266 13.150 1.00 20.06 545 PHE A N 1
ATOM 1825 C CA . PHE C 1 36 ? 5.297 1.411 13.257 1.00 20.72 545 PHE A CA 1
ATOM 1826 C C . PHE C 1 36 ? 5.661 1.973 11.887 1.00 19.53 545 PHE A C 1
ATOM 1827 O O . PHE C 1 36 ? 5.497 3.173 11.634 1.00 21.41 545 PHE A O 1
ATOM 1835 N N . ALA C 1 37 ? 6.175 1.122 10.996 1.00 22.19 546 ALA A N 1
ATOM 1836 C CA . ALA C 1 37 ? 6.592 1.590 9.678 1.00 21.14 546 ALA A CA 1
ATOM 1837 C C . ALA C 1 37 ? 5.417 2.163 8.896 1.00 21.17 546 ALA A C 1
ATOM 1838 O O . ALA C 1 37 ? 5.547 3.202 8.238 1.00 20.70 546 ALA A O 1
ATOM 1840 N N . THR C 1 38 ? 4.260 1.501 8.960 1.00 19.80 547 THR A N 1
ATOM 1841 C CA . THR C 1 38 ? 3.081 2.016 8.273 1.00 20.14 547 THR A CA 1
ATOM 1842 C C . THR C 1 38 ? 2.646 3.354 8.858 1.00 21.10 547 THR A C 1
ATOM 1843 O O . THR C 1 38 ? 2.279 4.268 8.114 1.00 21.94 547 THR A O 1
ATOM 1847 N N . SER C 1 39 ? 2.702 3.497 10.187 1.00 22.15 548 SER A N 1
ATOM 1848 C CA . SER C 1 39 ? 2.365 4.773 10.815 1.00 20.47 548 SER A CA 1
ATOM 1849 C C . SER C 1 39 ? 3.279 5.885 10.312 1.00 20.20 548 SER A C 1
ATOM 1850 O O . SER C 1 39 ? 2.811 6.947 9.871 1.00 22.01 548 SER A O 1
ATOM 1853 N N . MET C 1 40 ? 4.594 5.652 10.374 1.00 20.00 549 MET A N 1
ATOM 1854 C CA . MET C 1 40 ? 5.556 6.661 9.944 1.00 21.51 549 MET A CA 1
ATOM 1855 C C . MET C 1 40 ? 5.352 7.029 8.481 1.00 21.01 549 MET A C 1
ATOM 1856 O O . MET C 1 40 ? 5.345 8.211 8.125 1.00 21.40 549 MET A O 1
ATOM 1861 N N . THR C 1 41 ? 5.181 6.024 7.618 1.00 20.59 550 THR A N 1
ATOM 1862 C CA . THR C 1 41 ? 5.012 6.289 6.193 1.00 21.96 550 THR A CA 1
ATOM 1863 C C . THR C 1 41 ? 3.727 7.057 5.918 1.00 22.03 550 THR A C 1
ATOM 1864 O O . THR C 1 41 ? 3.719 7.996 5.111 1.00 23.04 550 THR A O 1
ATOM 1868 N N . GLN C 1 42 ? 2.641 6.678 6.590 1.00 21.53 551 GLN A N 1
ATOM 1869 C CA . GLN C 1 42 ? 1.351 7.396 6.409 1.00 23.58 551 GLN A CA 1
ATOM 1870 C C . GLN C 1 42 ? 1.545 8.868 6.785 1.00 23.86 551 GLN A C 1
ATOM 1871 O O . GLN C 1 42 ? 1.126 9.740 6.005 1.00 22.94 551 GLN A O 1
ATOM 1877 N N . CYS C 1 43 ? 2.174 9.121 7.932 1.00 21.60 552 CYS A N 1
ATOM 1878 C CA . CYS C 1 43 ? 2.394 10.514 8.411 1.00 24.17 552 CYS A CA 1
ATOM 1879 C C . CYS C 1 43 ? 3.302 11.279 7.438 1.00 23.43 552 CYS A C 1
ATOM 1880 O O . CYS C 1 43 ? 2.976 12.420 7.135 1.00 24.14 552 CYS A O 1
ATOM 1883 N N . LEU C 1 44 ? 4.331 10.619 6.908 1.00 22.80 553 LEU A N 1
ATOM 1884 C CA . LEU C 1 44 ? 5.221 11.271 5.952 1.00 22.60 553 LEU A CA 1
ATOM 1885 C C . LEU C 1 44 ? 4.488 11.603 4.662 1.00 23.89 553 LEU A C 1
ATOM 1886 O O . LEU C 1 44 ? 4.777 12.619 4.026 1.00 24.82 553 LEU A O 1
ATOM 1891 N N . ASN C 1 45 ? 3.546 10.749 4.252 1.00 22.39 554 ASN A N 1
ATOM 1892 C CA . ASN C 1 45 ? 2.743 11.035 3.070 1.00 23.84 554 ASN A CA 1
ATOM 1893 C C . ASN C 1 45 ? 1.775 12.190 3.298 1.00 24.56 554 ASN A C 1
ATOM 1894 O O . ASN C 1 45 ? 1.361 12.837 2.330 1.00 25.94 554 ASN A O 1
ATOM 1899 N N . ASN C 1 46 ? 1.413 12.468 4.551 1.00 25.19 555 ASN A N 1
ATOM 1900 C CA . ASN C 1 46 ? 0.520 13.570 4.888 1.00 24.35 555 ASN A CA 1
ATOM 1901 C C . ASN C 1 46 ? 1.281 14.833 5.281 1.00 25.98 555 ASN A C 1
ATOM 1902 O O . ASN C 1 46 ? 0.773 15.646 6.061 1.00 27.89 555 ASN A O 1
ATOM 1907 N N . GLY C 1 47 ? 2.491 15.010 4.757 1.00 23.09 556 GLY A N 1
ATOM 1908 C CA . GLY C 1 47 ? 3.262 16.209 5.026 1.00 23.59 556 GLY A CA 1
ATOM 1909 C C . GLY C 1 47 ? 3.647 16.416 6.475 1.00 23.49 556 GLY A C 1
ATOM 1910 O O . GLY C 1 47 ? 3.844 17.559 6.897 1.00 23.23 556 GLY A O 1
ATOM 1911 N N . GLY C 1 48 ? 3.760 15.340 7.250 1.00 24.29 557 GLY A N 1
ATOM 1912 C CA . GLY C 1 48 ? 4.154 15.442 8.641 1.00 21.86 557 GLY A CA 1
ATOM 1913 C C . GLY C 1 48 ? 5.004 14.271 9.088 1.00 21.07 557 GLY A C 1
ATOM 1914 O O . GLY C 1 48 ? 5.368 13.419 8.277 1.00 22.48 557 GLY A O 1
ATOM 1915 N N . LYS C 1 49 ? 5.327 14.209 10.375 1.00 20.53 558 LYS A N 1
ATOM 1916 C CA . LYS C 1 49 ? 6.122 13.119 10.917 1.00 23.52 558 LYS A CA 1
ATOM 1917 C C . LYS C 1 49 ? 5.460 12.585 12.176 1.00 23.41 558 LYS A C 1
ATOM 1918 O O . LYS C 1 49 ? 4.636 13.257 12.801 1.00 24.25 558 LYS A O 1
ATOM 1924 N N . LEU C 1 50 ? 5.821 11.355 12.540 1.00 20.49 559 LEU A N 1
ATOM 1925 C CA . LEU C 1 50 ? 5.414 10.828 13.834 1.00 21.64 559 LEU A CA 1
ATOM 1926 C C . LEU C 1 50 ? 5.964 11.722 14.936 1.00 21.99 559 LEU A C 1
ATOM 1927 O O . LEU C 1 50 ? 7.147 12.074 14.933 1.00 24.81 559 LEU A O 1
ATOM 1932 N N . CYS C 1 51 ? 5.093 12.103 15.867 1.00 23.39 560 CYS A N 1
ATOM 1933 C CA . CYS C 1 51 ? 5.469 13.016 16.937 1.00 25.20 560 CYS A CA 1
ATOM 1934 C C . CYS C 1 51 ? 6.532 12.383 17.828 1.00 24.36 560 CYS A C 1
ATOM 1935 O O . CYS C 1 51 ? 6.550 11.169 18.042 1.00 20.91 560 CYS A O 1
ATOM 1938 N N . ASP C 1 52 ? 7.413 13.220 18.371 1.00 22.87 561 ASP A N 1
ATOM 1939 C CA . ASP C 1 52 ? 8.450 12.726 19.268 1.00 20.60 561 ASP A CA 1
ATOM 1940 C C . ASP C 1 52 ? 7.872 12.549 20.674 1.00 20.83 561 ASP A C 1
ATOM 1941 O O . ASP C 1 52 ? 6.662 12.642 20.893 1.00 20.51 561 ASP A O 1
ATOM 1946 N N . LEU C 1 53 ? 8.747 12.290 21.648 1.00 19.87 562 LEU A N 1
ATOM 1947 C CA . LEU C 1 53 ? 8.297 12.028 23.013 1.00 21.00 562 LEU A CA 1
ATOM 1948 C C . LEU C 1 53 ? 7.648 13.260 23.634 1.00 21.00 562 LEU A C 1
ATOM 1949 O O . LEU C 1 53 ? 6.554 13.179 24.210 1.00 24.09 562 LEU A O 1
ATOM 1954 N N . GLN C 1 54 ? 8.311 14.414 23.529 1.00 21.44 563 GLN A N 1
ATOM 1955 C CA . GLN C 1 54 ? 7.798 15.618 24.172 1.00 21.81 563 GLN A CA 1
ATOM 1956 C C . GLN C 1 54 ? 6.533 16.126 23.496 1.00 20.86 563 GLN A C 1
ATOM 1957 O O . GLN C 1 54 ? 5.658 16.681 24.167 1.00 21.37 563 GLN A O 1
ATOM 1963 N N . GLU C 1 55 ? 6.406 15.937 22.182 1.00 19.21 564 GLU A N 1
ATOM 1964 C CA . GLU C 1 55 ? 5.166 16.313 21.513 1.00 20.21 564 GLU A CA 1
ATOM 1965 C C . GLU C 1 55 ? 4.013 15.420 21.957 1.00 21.32 564 GLU A C 1
ATOM 1966 O O . GLU C 1 55 ? 2.886 15.896 22.140 1.00 19.31 564 GLU A O 1
ATOM 1972 N N . ALA C 1 56 ? 4.280 14.127 22.160 1.00 20.42 565 ALA A N 1
ATOM 1973 C CA . ALA C 1 56 ? 3.260 13.236 22.705 1.00 20.18 565 ALA A CA 1
ATOM 1974 C C . ALA C 1 56 ? 2.845 13.676 24.103 1.00 22.54 565 ALA A C 1
ATOM 1975 O O . ALA C 1 56 ? 1.649 13.733 24.423 1.00 22.79 565 ALA A O 1
ATOM 1977 N N . VAL C 1 57 ? 3.827 14.004 24.947 1.00 19.33 566 VAL A N 1
ATOM 1978 C CA . VAL C 1 57 ? 3.529 14.438 26.309 1.00 20.89 566 VAL A CA 1
ATOM 1979 C C . VAL C 1 57 ? 2.721 15.731 26.295 1.00 21.31 566 VAL A C 1
ATOM 1980 O O . VAL C 1 57 ? 1.775 15.900 27.075 1.00 23.57 566 VAL A O 1
ATOM 1984 N N . GLY C 1 58 ? 3.069 16.656 25.399 1.00 21.68 567 GLY A N 1
ATOM 1985 C CA . GLY C 1 58 ? 2.325 17.900 25.307 1.00 22.84 567 GLY A CA 1
ATOM 1986 C C . GLY C 1 58 ? 0.898 17.695 24.840 1.00 22.91 567 GLY A C 1
ATOM 1987 O O . GLY C 1 58 ? -0.035 18.272 25.403 1.00 20.97 567 GLY A O 1
ATOM 1988 N N . MET C 1 59 ? 0.706 16.871 23.804 1.00 24.71 568 MET A N 1
ATOM 1989 C CA . MET C 1 59 ? -0.647 16.570 23.344 1.00 22.10 568 MET A CA 1
ATOM 1990 C C . MET C 1 59 ? -1.467 15.889 24.431 1.00 21.27 568 MET A C 1
ATOM 1991 O O . MET C 1 59 ? -2.682 16.105 24.518 1.00 20.85 568 MET A O 1
ATOM 1996 N N . CYS C 1 60 ? -0.825 15.060 25.264 1.00 21.25 569 CYS A N 1
ATOM 1997 C CA . CYS C 1 60 ? -1.533 14.426 26.375 1.00 23.04 569 CYS A CA 1
ATOM 1998 C C . CYS C 1 60 ? -1.908 15.441 27.449 1.00 23.79 569 CYS A C 1
ATOM 1999 O O . CYS C 1 60 ? -2.987 15.355 28.048 1.00 22.67 569 CYS A O 1
ATOM 2002 N N . GLN C 1 61 ? -1.014 16.392 27.728 1.00 23.13 570 GLN A N 1
ATOM 2003 C CA . GLN C 1 61 ? -1.303 17.399 28.742 1.00 22.67 570 GLN A CA 1
ATOM 2004 C C . GLN C 1 61 ? -2.373 18.374 28.272 1.00 21.72 570 GLN A C 1
ATOM 2005 O O . GLN C 1 61 ? -3.125 18.907 29.096 1.00 23.01 570 GLN A O 1
ATOM 2011 N N . THR C 1 62 ? -2.463 18.617 26.962 1.00 21.64 571 THR A N 1
ATOM 2012 C CA . THR C 1 62 ? -3.490 19.511 26.443 1.00 19.83 571 THR A CA 1
ATOM 2013 C C . THR C 1 62 ? -4.880 18.894 26.494 1.00 23.42 571 THR A C 1
ATOM 2014 O O . THR C 1 62 ? -5.870 19.632 26.510 1.00 23.09 571 THR A O 1
ATOM 2018 N N . GLY C 1 63 ? -4.979 17.568 26.526 1.00 23.41 572 GLY A N 1
ATOM 2019 C CA . GLY C 1 63 ? -6.245 16.903 26.318 1.00 21.03 572 GLY A CA 1
ATOM 2020 C C . GLY C 1 63 ? -6.556 16.604 24.869 1.00 22.96 572 GLY A C 1
ATOM 2021 O O . GLY C 1 63 ? -7.639 16.079 24.579 1.00 21.30 572 GLY A O 1
ATOM 2022 N N . PHE C 1 64 ? -5.643 16.931 23.950 1.00 23.03 573 PHE A N 1
ATOM 2023 C CA . PHE C 1 64 ? -5.851 16.613 22.542 1.00 22.33 573 PHE A CA 1
ATOM 2024 C C . PHE C 1 64 ? -5.897 15.108 22.313 1.00 23.10 573 PHE A C 1
ATOM 2025 O O . PHE C 1 64 ? -6.648 14.632 21.454 1.00 21.65 573 PHE A O 1
ATOM 2033 N N . ILE C 1 65 ? -5.107 14.348 23.064 1.00 22.51 574 ILE A N 1
ATOM 2034 C CA . ILE C 1 65 ? -5.129 12.892 23.005 1.00 21.89 574 ILE A CA 1
ATOM 2035 C C . ILE C 1 65 ? -6.135 12.398 24.040 1.00 24.15 574 ILE A C 1
ATOM 2036 O O . ILE C 1 65 ? -6.020 12.770 25.219 1.00 23.72 574 ILE A O 1
ATOM 2041 N N . PRO C 1 66 ? -7.120 11.585 23.658 1.00 24.98 575 PRO A N 1
ATOM 2042 C CA . PRO C 1 66 ? -8.092 11.093 24.642 1.00 25.05 575 PRO A CA 1
ATOM 2043 C C . PRO C 1 66 ? -7.427 10.214 25.691 1.00 26.02 575 PRO A C 1
ATOM 2044 O O . PRO C 1 66 ? -6.381 9.605 25.453 1.00 23.39 575 PRO A O 1
ATOM 2048 N N . SER C 1 67 ? -8.054 10.153 26.865 1.00 26.74 576 SER A N 1
ATOM 2049 C CA . SER C 1 67 ? -7.487 9.404 27.978 1.00 25.83 576 SER A CA 1
ATOM 2050 C C . SER C 1 67 ? -7.416 7.917 27.652 1.00 26.23 576 SER A C 1
ATOM 2051 O O . SER C 1 67 ? -8.304 7.364 26.994 1.00 26.63 576 SER A O 1
ATOM 2054 N N . ASN C 1 68 ? -6.346 7.274 28.124 1.00 26.89 577 ASN A N 1
ATOM 2055 C CA . ASN C 1 68 ? -6.035 5.878 27.813 1.00 26.91 577 ASN A CA 1
ATOM 2056 C C . ASN C 1 68 ? -5.911 5.670 26.301 1.00 25.80 577 ASN A C 1
ATOM 2057 O O . ASN C 1 68 ? -6.691 4.948 25.677 1.00 24.26 577 ASN A O 1
ATOM 2062 N N . THR C 1 69 ? -4.929 6.343 25.703 1.00 23.41 578 THR A N 1
ATOM 2063 C CA . THR C 1 69 ? -4.676 6.166 24.251 1.00 21.95 578 THR A CA 1
ATOM 2064 C C . THR C 1 69 ? -3.185 5.869 24.066 1.00 23.77 578 THR A C 1
ATOM 2065 O O . THR C 1 69 ? -2.365 6.533 24.728 1.00 23.34 578 THR A O 1
ATOM 2069 N N . THR C 1 70 ? -2.859 4.900 23.211 1.00 21.37 579 THR A N 1
ATOM 2070 C CA . THR C 1 70 ? -1.442 4.541 22.962 1.00 20.44 579 THR A CA 1
ATOM 2071 C C . THR C 1 70 ? -1.075 4.936 21.529 1.00 22.85 579 THR A C 1
ATOM 2072 O O . THR C 1 70 ? -1.858 4.628 20.613 1.00 20.20 579 THR A O 1
ATOM 2076 N N . LEU C 1 71 ? 0.066 5.608 21.363 1.00 20.08 580 LEU A N 1
ATOM 2077 C CA . LEU C 1 71 ? 0.500 6.060 20.016 1.00 20.66 580 LEU A CA 1
ATOM 2078 C C . LEU C 1 71 ? 1.993 5.792 19.836 1.00 21.34 580 LEU A C 1
ATOM 2079 O O . LEU C 1 71 ? 2.717 5.759 20.846 1.00 22.11 580 LEU A O 1
ATOM 2084 N N . TRP C 1 72 ? 2.420 5.609 18.590 1.00 21.98 581 TRP A N 1
ATOM 2085 C CA . TRP C 1 72 ? 3.861 5.418 18.300 1.00 19.88 581 TRP A CA 1
ATOM 2086 C C . TRP C 1 72 ? 4.590 6.756 18.370 1.00 21.31 581 TRP A C 1
ATOM 2087 O O . TRP C 1 72 ? 4.109 7.704 17.734 1.00 22.98 581 TRP A O 1
ATOM 2098 N N . ILE C 1 73 ? 5.663 6.855 19.151 1.00 20.13 582 ILE A N 1
ATOM 2099 C CA . ILE C 1 73 ? 6.518 8.023 19.095 1.00 21.93 582 ILE A CA 1
ATOM 2100 C C . ILE C 1 73 ? 7.726 7.699 18.230 1.00 22.68 582 ILE A C 1
ATOM 2101 O O . ILE C 1 73 ? 7.968 6.551 17.860 1.00 22.52 582 ILE A O 1
ATOM 2106 N N . SER C 1 74 ? 8.504 8.726 17.895 1.00 20.68 583 SER A N 1
ATOM 2107 C CA . SER C 1 74 ? 9.488 8.639 16.824 1.00 21.51 583 SER A CA 1
ATOM 2108 C C . SER C 1 74 ? 10.781 7.939 17.224 1.00 19.66 583 SER A C 1
ATOM 2109 O O . SER C 1 74 ? 11.645 7.746 16.362 1.00 23.41 583 SER A O 1
ATOM 2112 N N . GLN C 1 75 ? 10.943 7.551 18.485 1.00 19.36 584 GLN A N 1
ATOM 2113 C CA . GLN C 1 75 ? 12.208 6.999 18.951 1.00 17.59 584 GLN A CA 1
ATOM 2114 C C . GLN C 1 75 ? 12.239 5.484 18.805 1.00 17.75 584 GLN A C 1
ATOM 2115 O O . GLN C 1 75 ? 11.226 4.804 18.996 1.00 18.71 584 GLN A O 1
ATOM 2121 N N . LEU C 1 76 ? 13.422 4.959 18.486 1.00 20.36 585 LEU A N 1
ATOM 2122 C CA . LEU C 1 76 ? 13.594 3.489 18.385 1.00 19.52 585 LEU A CA 1
ATOM 2123 C C . LEU C 1 76 ? 13.910 2.927 19.771 1.00 17.71 585 LEU A C 1
ATOM 2124 O O . LEU C 1 76 ? 14.530 3.652 20.570 1.00 17.05 585 LEU A O 1
ATOM 2129 N N . ALA C 1 77 ? 13.476 1.699 20.052 1.00 19.86 586 ALA A N 1
ATOM 2130 C CA . ALA C 1 77 ? 13.870 1.041 21.318 1.00 19.20 586 ALA A CA 1
ATOM 2131 C C . ALA C 1 77 ? 15.083 0.167 20.991 1.00 18.94 586 ALA A C 1
ATOM 2132 O O . ALA C 1 77 ? 15.891 -0.083 21.902 1.00 18.76 586 ALA A O 1
ATOM 2134 N N . ASP C 1 78 ? 15.196 -0.261 19.729 1.00 19.35 587 ASP A N 1
ATOM 2135 C CA . ASP C 1 78 ? 16.368 -1.051 19.262 1.00 19.49 587 ASP A CA 1
ATOM 2136 C C . ASP C 1 78 ? 16.268 -1.161 17.736 1.00 20.31 587 ASP A C 1
ATOM 2137 O O . ASP C 1 78 ? 15.490 -0.394 17.141 1.00 19.18 587 ASP A O 1
ATOM 2142 N N . ASN C 1 79 ? 17.025 -2.079 17.137 1.00 16.94 588 ASN A N 1
ATOM 2143 C CA . ASN C 1 79 ? 17.065 -2.214 15.658 1.00 18.44 588 ASN A CA 1
ATOM 2144 C C . ASN C 1 79 ? 15.712 -2.707 15.130 1.00 21.17 588 ASN A C 1
ATOM 2145 O O . ASN C 1 79 ? 15.400 -2.400 13.969 1.00 21.06 588 ASN A O 1
ATOM 2150 N N . SER C 1 80 ? 14.934 -3.416 15.951 1.00 19.97 589 SER A N 1
ATOM 2151 C CA . SER C 1 80 ? 13.687 -4.000 15.475 1.00 20.52 589 SER A CA 1
ATOM 2152 C C . SER C 1 80 ? 12.478 -3.564 16.291 1.00 19.62 589 SER A C 1
ATOM 2153 O O . SER C 1 80 ? 11.393 -4.133 16.120 1.00 20.27 589 SER A O 1
ATOM 2156 N N . SER C 1 81 ? 12.627 -2.578 17.172 1.00 19.91 590 SER A N 1
ATOM 2157 C CA . SER C 1 81 ? 11.544 -2.172 18.053 1.00 18.87 590 SER A CA 1
ATOM 2158 C C . SER C 1 81 ? 11.481 -0.654 18.119 1.00 19.64 590 SER A C 1
ATOM 2159 O O . SER C 1 81 ? 12.448 0.047 17.812 1.00 19.22 590 SER A O 1
ATOM 2162 N N . ALA C 1 82 ? 10.317 -0.155 18.527 1.00 19.40 591 ALA A N 1
ATOM 2163 C CA . ALA C 1 82 ? 10.058 1.273 18.607 1.00 19.59 591 ALA A CA 1
ATOM 2164 C C . ALA C 1 82 ? 9.234 1.572 19.850 1.00 18.79 591 ALA A C 1
ATOM 2165 O O . ALA C 1 82 ? 8.494 0.717 20.349 1.00 18.51 591 ALA A O 1
ATOM 2167 N N . HIS C 1 83 ? 9.362 2.804 20.335 1.00 18.77 592 HIS A N 1
ATOM 2168 C CA . HIS C 1 83 ? 8.715 3.212 21.573 1.00 18.66 592 HIS A CA 1
ATOM 2169 C C . HIS C 1 83 ? 7.280 3.657 21.327 1.00 19.64 592 HIS A C 1
ATOM 2170 O O . HIS C 1 83 ? 6.971 4.301 20.321 1.00 18.45 592 HIS A O 1
ATOM 2177 N N . VAL C 1 84 ? 6.406 3.305 22.263 1.00 20.36 593 VAL A N 1
ATOM 2178 C CA . VAL C 1 84 ? 5.049 3.821 22.322 1.00 20.67 593 VAL A CA 1
ATOM 2179 C C . VAL C 1 84 ? 4.916 4.670 23.577 1.00 19.28 593 VAL A C 1
ATOM 2180 O O . VAL C 1 84 ? 5.612 4.472 24.579 1.00 20.17 593 VAL A O 1
ATOM 2184 N N . ILE C 1 85 ? 3.990 5.620 23.517 1.00 18.98 594 ILE A N 1
ATOM 2185 C CA . ILE C 1 85 ? 3.588 6.408 24.672 1.00 20.75 594 ILE A CA 1
ATOM 2186 C C . ILE C 1 85 ? 2.106 6.166 24.913 1.00 21.97 594 ILE A C 1
ATOM 2187 O O . ILE C 1 85 ? 1.296 6.262 23.982 1.00 20.72 594 ILE A O 1
ATOM 2192 N N . ASN C 1 86 ? 1.766 5.815 26.150 1.00 21.68 595 ASN A N 1
ATOM 2193 C CA . ASN C 1 86 ? 0.388 5.754 26.608 1.00 22.45 595 ASN A CA 1
ATOM 2194 C C . ASN C 1 86 ? 0.069 7.013 27.401 1.00 22.42 595 ASN A C 1
ATOM 2195 O O . ASN C 1 86 ? 0.861 7.454 28.240 1.00 22.25 595 ASN A O 1
ATOM 2200 N N . CYS C 1 87 ? -1.098 7.584 27.122 1.00 25.20 596 CYS A N 1
ATOM 2201 C CA . CYS C 1 87 ? -1.600 8.779 27.786 1.00 23.81 596 CYS A CA 1
ATOM 2202 C C . CYS C 1 87 ? -2.859 8.409 28.555 1.00 25.61 596 CYS A C 1
ATOM 2203 O O . CYS C 1 87 ? -3.819 7.894 27.967 1.00 24.67 596 CYS A O 1
ATOM 2206 N N . THR C 1 88 ? -2.857 8.677 29.862 1.00 25.97 597 THR A N 1
ATOM 2207 C CA . THR C 1 88 ? -4.005 8.385 30.712 1.00 28.19 597 THR A CA 1
ATOM 2208 C C . THR C 1 88 ? -4.092 9.445 31.799 1.00 28.99 597 THR A C 1
ATOM 2209 O O . THR C 1 88 ? -3.103 9.702 32.493 1.00 27.89 597 THR A O 1
ATOM 2213 N N . SER C 1 89 ? -5.270 10.061 31.929 1.00 29.06 598 SER A N 1
ATOM 2214 C CA . SER C 1 89 ? -5.550 11.038 32.984 1.00 27.07 598 SER A CA 1
ATOM 2215 C C . SER C 1 89 ? -4.502 12.148 33.025 1.00 27.03 598 SER A C 1
ATOM 2216 O O . SER C 1 89 ? -4.153 12.654 34.094 1.00 27.99 598 SER A O 1
ATOM 2219 N N . GLY C 1 90 ? -3.991 12.532 31.856 1.00 27.31 599 GLY A N 1
ATOM 2220 C CA . GLY C 1 90 ? -3.005 13.580 31.741 1.00 27.73 599 GLY A CA 1
ATOM 2221 C C . GLY C 1 90 ? -1.564 13.110 31.789 1.00 27.44 599 GLY A C 1
ATOM 2222 O O . GLY C 1 90 ? -0.691 13.765 31.210 1.00 29.08 599 GLY A O 1
ATOM 2223 N N . SER C 1 91 ? -1.294 11.991 32.454 1.00 26.82 600 SER A N 1
ATOM 2224 C CA . SER C 1 91 ? 0.071 11.518 32.618 1.00 27.31 600 SER A CA 1
ATOM 2225 C C . SER C 1 91 ? 0.451 10.544 31.509 1.00 27.41 600 SER A C 1
ATOM 2226 O O . SER C 1 91 ? -0.398 9.862 30.925 1.00 24.86 600 SER A O 1
ATOM 2229 N N . TRP C 1 92 ? 1.750 10.486 31.225 1.00 26.08 601 TRP A N 1
ATOM 2230 C CA . TRP C 1 92 ? 2.291 9.655 30.162 1.00 24.28 601 TRP A CA 1
ATOM 2231 C C . TRP C 1 92 ? 3.122 8.517 30.742 1.00 20.77 601 TRP A C 1
ATOM 2232 O O . TRP C 1 92 ? 3.696 8.630 31.829 1.00 21.51 601 TRP A O 1
ATOM 2243 N N . SER C 1 93 ? 3.170 7.416 29.998 1.00 21.21 602 SER A N 1
ATOM 2244 C CA . SER C 1 93 ? 3.994 6.264 30.330 1.00 20.92 602 SER A CA 1
ATOM 2245 C C . SER C 1 93 ? 4.581 5.709 29.041 1.00 23.03 602 SER A C 1
ATOM 2246 O O . SER C 1 93 ? 3.984 5.834 27.970 1.00 22.59 602 SER A O 1
ATOM 2249 N N . ALA C 1 94 ? 5.760 5.105 29.144 1.00 20.02 603 ALA A N 1
ATOM 2250 C CA . ALA C 1 94 ? 6.500 4.656 27.975 1.00 21.47 603 ALA A CA 1
ATOM 2251 C C . ALA C 1 94 ? 6.520 3.135 27.890 1.00 20.39 603 ALA A C 1
ATOM 2252 O O . ALA C 1 94 ? 6.527 2.436 28.907 1.00 20.73 603 ALA A O 1
ATOM 2254 N N . GLY C 1 95 ? 6.527 2.631 26.657 1.00 18.52 604 GLY A N 1
ATOM 2255 C CA . GLY C 1 95 ? 6.679 1.217 26.390 1.00 17.81 604 GLY A CA 1
ATOM 2256 C C . GLY C 1 95 ? 7.387 1.048 25.064 1.00 20.08 604 GLY A C 1
ATOM 2257 O O . GLY C 1 95 ? 7.754 2.027 24.416 1.00 20.74 604 GLY A O 1
ATOM 2258 N N . PHE C 1 96 ? 7.570 -0.203 24.648 1.00 19.75 605 PHE A N 1
ATOM 2259 C CA . PHE C 1 96 ? 8.121 -0.449 23.323 1.00 20.24 605 PHE A CA 1
ATOM 2260 C C . PHE C 1 96 ? 7.563 -1.750 22.768 1.00 18.30 605 PHE A C 1
ATOM 2261 O O . PHE C 1 96 ? 7.097 -2.621 23.508 1.00 21.35 605 PHE A O 1
ATOM 2269 N N . TYR C 1 97 ? 7.615 -1.862 21.443 1.00 19.15 606 TYR A N 1
ATOM 2270 C CA . TYR C 1 97 ? 7.077 -3.021 20.745 1.00 19.32 606 TYR A CA 1
ATOM 2271 C C . TYR C 1 97 ? 7.850 -3.237 19.455 1.00 18.62 606 TYR A C 1
ATOM 2272 O O . TYR C 1 97 ? 8.454 -2.312 18.909 1.00 18.93 606 TYR A O 1
ATOM 2281 N N . GLY C 1 98 ? 7.809 -4.473 18.962 1.00 19.23 607 GLY A N 1
ATOM 2282 C CA . GLY C 1 98 ? 8.330 -4.742 17.636 1.00 17.73 607 GLY A CA 1
ATOM 2283 C C . GLY C 1 98 ? 7.584 -3.952 16.578 1.00 17.33 607 GLY A C 1
ATOM 2284 O O . GLY C 1 98 ? 6.409 -3.613 16.737 1.00 21.26 607 GLY A O 1
ATOM 2285 N N . PHE C 1 99 ? 8.287 -3.659 15.478 1.00 17.03 608 PHE A N 1
ATOM 2286 C CA . PHE C 1 99 ? 7.744 -2.785 14.440 1.00 18.07 608 PHE A CA 1
ATOM 2287 C C . PHE C 1 99 ? 6.381 -3.247 13.942 1.00 20.33 608 PHE A C 1
ATOM 2288 O O . PHE C 1 99 ? 5.556 -2.420 13.539 1.00 21.69 608 PHE A O 1
ATOM 2296 N N . GLY C 1 100 ? 6.124 -4.555 13.965 1.00 20.15 609 GLY A N 1
ATOM 2297 C CA . GLY C 1 100 ? 4.890 -5.108 13.445 1.00 18.88 609 GLY A CA 1
ATOM 2298 C C . GLY C 1 100 ? 3.705 -5.103 14.384 1.00 19.39 609 GLY A C 1
ATOM 2299 O O . GLY C 1 100 ? 2.579 -5.340 13.936 1.00 19.60 609 GLY A O 1
ATOM 2300 N N . VAL C 1 101 ? 3.919 -4.843 15.675 1.00 18.22 610 VAL A N 1
ATOM 2301 C CA . VAL C 1 101 ? 2.817 -4.840 16.630 1.00 20.14 610 VAL A CA 1
ATOM 2302 C C . VAL C 1 101 ? 1.865 -3.694 16.312 1.00 21.68 610 VAL A C 1
ATOM 2303 O O . VAL C 1 101 ? 2.290 -2.590 15.943 1.00 21.13 610 VAL A O 1
ATOM 2307 N N . THR C 1 102 ? 0.563 -3.957 16.443 1.00 20.27 611 THR A N 1
ATOM 2308 C CA . THR C 1 102 ? -0.463 -2.958 16.193 1.00 19.16 611 THR A CA 1
ATOM 2309 C C . THR C 1 102 ? -1.359 -2.683 17.392 1.00 20.80 611 THR A C 1
ATOM 2310 O O . THR C 1 102 ? -2.165 -1.747 17.334 1.00 22.09 611 THR A O 1
ATOM 2314 N N . VAL C 1 103 ? -1.248 -3.460 18.469 1.00 20.16 612 VAL A N 1
ATOM 2315 C CA . VAL C 1 103 ? -2.149 -3.352 19.613 1.00 21.38 612 VAL A CA 1
ATOM 2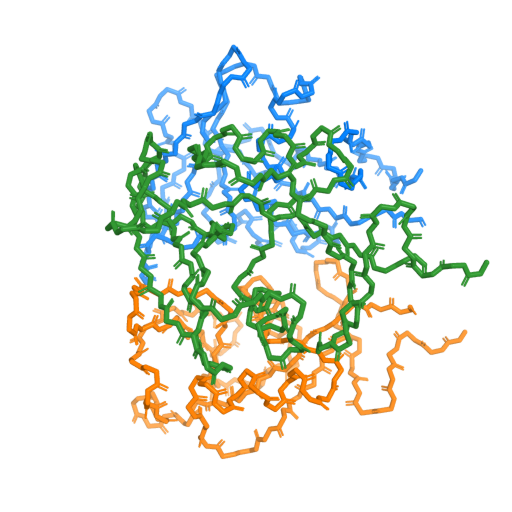316 C C . VAL C 1 103 ? -1.318 -3.401 20.889 1.00 22.24 612 VAL A C 1
ATOM 2317 O O . VAL C 1 103 ? -0.635 -4.399 21.149 1.00 24.85 612 VAL A O 1
ATOM 2321 N N . ASP C 1 104 ? -1.376 -2.334 21.685 1.00 22.09 613 ASP A N 1
ATOM 2322 C CA . ASP C 1 104 ? -0.696 -2.270 22.981 1.00 20.69 613 ASP A CA 1
ATOM 2323 C C . ASP C 1 104 ? -1.730 -2.591 24.056 1.00 22.50 613 ASP A C 1
ATOM 2324 O O . ASP C 1 104 ? -2.462 -1.717 24.523 1.00 22.46 613 ASP A O 1
ATOM 2329 N N . GLY C 1 105 ? -1.788 -3.861 24.446 1.00 22.43 614 GLY A N 1
ATOM 2330 C CA . GLY C 1 105 ? -2.758 -4.308 25.426 1.00 23.35 614 GLY A CA 1
ATOM 2331 C C . GLY C 1 105 ? -4.190 -4.030 25.018 1.00 24.49 614 GLY A C 1
ATOM 2332 O O . GLY C 1 105 ? -4.668 -4.545 24.004 1.00 25.40 614 GLY A O 1
ATOM 2333 N N . SER C 1 106 ? -4.888 -3.211 25.798 1.00 24.95 615 SER A N 1
ATOM 2334 C CA . SER C 1 106 ? -6.263 -2.856 25.474 1.00 26.32 615 SER A CA 1
ATOM 2335 C C . SER C 1 106 ? -6.357 -1.724 24.460 1.00 26.23 615 SER A C 1
ATOM 2336 O O . SER C 1 106 ? -7.469 -1.383 24.041 1.00 22.53 615 SER A O 1
ATOM 2339 N N . ASN C 1 107 ? -5.230 -1.141 24.054 1.00 24.36 616 ASN A N 1
ATOM 2340 C CA . ASN C 1 107 ? -5.233 0.028 23.187 1.00 22.07 616 ASN A CA 1
ATOM 2341 C C . ASN C 1 107 ? -4.621 -0.310 21.839 1.00 21.17 616 ASN A C 1
ATOM 2342 O O . ASN C 1 107 ? -3.455 -0.730 21.783 1.00 22.40 616 ASN A O 1
ATOM 2347 N N . PRO C 1 108 ? -5.352 -0.151 20.738 1.00 20.90 617 PRO A N 1
ATOM 2348 C CA . PRO C 1 108 ? -4.696 -0.128 19.429 1.00 22.72 617 PRO A CA 1
ATOM 2349 C C . PRO C 1 108 ? -3.740 1.053 19.347 1.00 20.85 617 PRO A C 1
ATOM 2350 O O . PRO C 1 108 ? -4.045 2.155 19.808 1.00 23.01 617 PRO A O 1
ATOM 2354 N N . ILE C 1 109 ? -2.567 0.811 18.772 1.00 21.08 618 ILE A N 1
ATOM 2355 C CA . ILE C 1 109 ? -1.549 1.849 18.651 1.00 21.93 618 ILE A CA 1
ATOM 2356 C C . ILE C 1 109 ? -1.895 2.710 17.439 1.00 21.93 618 ILE A C 1
ATOM 2357 O O . ILE C 1 109 ? -1.796 2.260 16.296 1.00 19.86 618 ILE A O 1
ATOM 2362 N N . LEU C 1 110 ? -2.311 3.950 17.692 1.00 20.21 619 LEU A N 1
ATOM 2363 C CA . LEU C 1 110 ? -2.785 4.919 16.711 1.00 21.94 619 LEU A CA 1
ATOM 2364 C C . LEU C 1 110 ? -1.628 5.762 16.181 1.00 22.10 619 LEU A C 1
ATOM 2365 O O . LEU C 1 110 ? -0.748 6.161 16.950 1.00 22.96 619 LEU A O 1
ATOM 2370 N N . PRO C 1 111 ? -1.604 6.040 14.876 1.00 21.06 620 PRO A N 1
ATOM 2371 C CA . PRO C 1 111 ? -0.604 6.970 14.327 1.00 23.00 620 PRO A CA 1
ATOM 2372 C C . PRO C 1 111 ? -1.040 8.417 14.515 1.00 25.34 620 PRO A C 1
ATOM 2373 O O . PRO C 1 111 ? -2.133 8.814 14.100 1.00 22.71 620 PRO A O 1
ATOM 2377 N N . TYR C 1 112 ? -0.173 9.203 15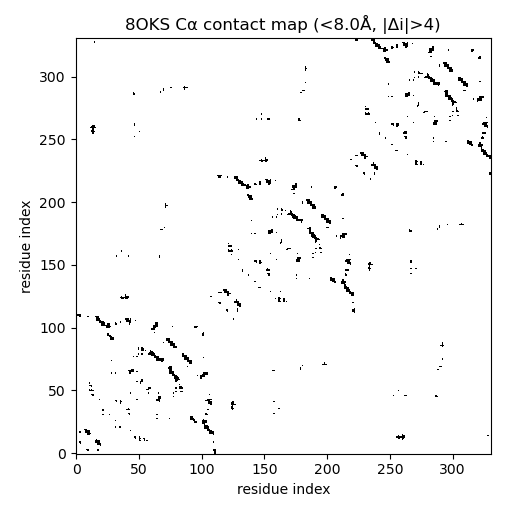.149 1.00 23.05 621 TYR A N 1
ATOM 2378 C CA . TYR C 1 112 ? -0.344 10.642 15.304 1.00 23.90 621 TYR A CA 1
ATOM 2379 C C . TYR C 1 112 ? 0.803 11.352 14.594 1.00 22.36 621 TYR A C 1
ATOM 2380 O O . TYR C 1 112 ? 1.970 11.012 14.806 1.00 21.17 621 TYR A O 1
ATOM 2389 N N . CYS C 1 113 ? 0.469 12.325 13.747 1.00 21.85 622 CYS A N 1
ATOM 2390 C CA . CYS C 1 113 ? 1.450 13.116 13.021 1.00 21.87 622 CYS A CA 1
ATOM 2391 C C . CYS C 1 113 ? 1.625 14.456 13.723 1.00 22.57 622 CYS A C 1
ATOM 2392 O O . CYS C 1 113 ? 0.663 15.033 14.246 1.00 22.29 622 CYS A O 1
ATOM 2395 N N . CYS C 1 114 ? 2.853 14.977 13.686 1.00 22.30 623 CYS A N 1
ATOM 2396 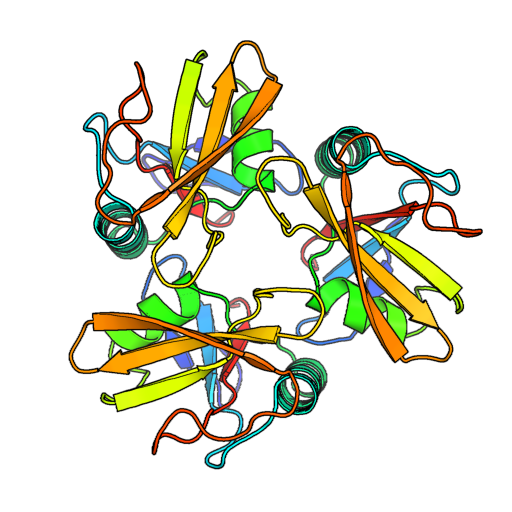C CA . CYS C 1 114 ? 3.122 16.345 14.110 1.00 21.31 623 CYS A CA 1
ATOM 2397 C C . CYS C 1 114 ? 3.904 17.070 13.023 1.00 23.32 623 CYS A C 1
ATOM 2398 O O . CYS C 1 114 ? 4.562 16.450 12.182 1.00 22.01 623 CYS A O 1
ATOM 2401 N N . LYS C 1 115 ? 3.803 18.394 13.039 1.00 23.38 624 LYS A N 1
ATOM 2402 C CA . LYS C 1 115 ? 4.538 19.245 12.112 1.00 23.23 624 LYS A CA 1
ATOM 2403 C C . LYS C 1 115 ? 4.594 20.651 12.696 1.00 27.09 624 LYS A C 1
ATOM 2404 O O . LYS C 1 115 ? 3.953 20.954 13.708 1.00 26.12 624 LYS A O 1
ATOM 2410 N N . GLY C 1 116 ? 5.387 21.507 12.053 1.00 29.99 625 GLY A N 1
ATOM 2411 C CA . GLY C 1 116 ? 5.569 22.853 12.545 1.00 27.72 625 GLY A CA 1
ATOM 2412 C C . GLY C 1 116 ? 4.421 23.772 12.190 1.00 29.79 625 GLY A C 1
ATOM 2413 O O . GLY C 1 116 ? 3.526 23.438 11.413 1.00 29.90 625 GLY A O 1
ATOM 2414 N N . ARG C 1 117 ? 4.456 24.957 12.789 1.00 34.78 626 ARG A N 1
ATOM 2415 C CA . ARG C 1 117 ? 3.468 25.980 12.487 1.00 35.88 626 ARG A CA 1
ATOM 2416 C C . ARG C 1 117 ? 3.709 26.555 11.097 1.00 41.66 626 ARG A C 1
ATOM 2417 O O . ARG C 1 117 ? 4.847 26.671 10.635 1.00 39.98 626 ARG A O 1
ATOM 2425 N N . ARG C 1 118 ? 2.620 26.916 10.431 1.00 50.02 627 ARG A N 1
ATOM 2426 C CA . ARG C 1 118 ? 2.701 27.493 9.097 1.00 51.32 627 ARG A CA 1
ATOM 2427 C C . ARG C 1 118 ? 2.578 29.012 9.151 1.00 50.28 627 ARG A C 1
ATOM 2428 O O . ARG C 1 118 ? 3.581 29.722 9.220 1.00 51.06 627 ARG A O 1
#